Protein AF-A0A742BTU9-F1 (afdb_monomer)

Secondary structure (DSSP, 8-state):
--TT-PPP---EEEEEEETTTEEEEEEE---------SPPPP-TTT-TT---TTSTTHHHHHHHHHHHHHHHHHHHHHHHHHHHHHHHHHHHHHHHHHHTT-B-TTSSBPPHHHHHHHHHHHHHHHHHHH-HHHHHHHHIIIIIHHHHHHHHHHHSS--GGGGHHHHHHHHHHHHHHHHHHHHHHHHHHHHHHHHHHHHHHHHHHHHHHHHHHHHHHHHHHHHHHHHHHHHHHHHHHHHHHHHH-

Structure (mmCIF, N/CA/C/O backbone):
data_AF-A0A742BTU9-F1
#
_entry.id   AF-A0A742BTU9-F1
#
loop_
_atom_site.group_PDB
_atom_site.id
_atom_site.type_symbol
_atom_site.label_atom_id
_atom_site.label_alt_id
_atom_site.label_comp_id
_atom_site.label_asym_id
_atom_site.label_entity_id
_atom_site.label_seq_id
_atom_site.pdbx_PDB_ins_code
_atom_site.Cartn_x
_atom_site.Cartn_y
_atom_site.Cartn_z
_atom_site.occupancy
_atom_site.B_iso_or_equiv
_atom_site.auth_seq_id
_atom_site.auth_comp_id
_atom_site.auth_asym_id
_atom_site.auth_atom_id
_atom_site.pdbx_PDB_model_num
ATOM 1 N N . TRP A 1 1 ? -36.090 31.345 56.468 1.00 55.34 1 TRP A N 1
ATOM 2 C CA . TRP A 1 1 ? -37.190 31.033 57.396 1.00 55.34 1 TRP A CA 1
ATOM 3 C C . TRP A 1 1 ? -36.955 29.626 57.903 1.00 55.34 1 TRP A C 1
ATOM 5 O O . TRP A 1 1 ? -36.905 28.720 57.081 1.00 55.34 1 TRP A O 1
ATOM 15 N N . ASP A 1 2 ? -36.756 29.455 59.209 1.00 46.50 2 ASP A N 1
ATOM 16 C CA . ASP A 1 2 ? -36.588 28.130 59.815 1.00 46.50 2 ASP A CA 1
ATOM 17 C C . ASP A 1 2 ? -37.951 27.592 60.249 1.00 46.50 2 ASP A C 1
ATOM 19 O O . ASP A 1 2 ? -38.729 28.296 60.898 1.00 46.50 2 ASP A O 1
ATOM 23 N N . LYS A 1 3 ? -38.242 26.333 59.913 1.00 45.28 3 LYS A N 1
ATOM 24 C CA . LYS A 1 3 ? -39.456 25.650 60.368 1.00 45.28 3 LYS A CA 1
ATOM 25 C C . LYS A 1 3 ? -39.440 25.562 61.901 1.00 45.28 3 LYS A C 1
ATOM 27 O O . LYS A 1 3 ? -38.500 25.017 62.470 1.00 45.28 3 LYS A O 1
ATOM 32 N N . GLY A 1 4 ? -40.484 26.079 62.552 1.00 52.75 4 GLY A N 1
ATOM 33 C CA . GLY A 1 4 ? -40.683 25.958 64.003 1.00 52.75 4 GLY A CA 1
ATOM 34 C C . GLY A 1 4 ? -40.106 27.084 64.869 1.00 52.75 4 GLY A C 1
ATOM 35 O O . GLY A 1 4 ? -40.036 26.906 66.081 1.00 52.75 4 GLY A O 1
ATOM 36 N N . LYS A 1 5 ? -39.698 28.225 64.293 1.00 54.69 5 LYS A N 1
ATOM 37 C CA . LYS A 1 5 ? -39.300 29.414 65.068 1.00 54.69 5 LYS A CA 1
ATOM 38 C C . LYS A 1 5 ? -40.331 30.537 64.971 1.00 54.69 5 LYS A C 1
ATOM 40 O O . LYS A 1 5 ? -40.872 30.789 63.895 1.00 54.69 5 LYS A O 1
ATOM 45 N N . ASP A 1 6 ? -40.544 31.227 66.089 1.00 56.31 6 ASP A N 1
ATOM 46 C CA . ASP A 1 6 ? -41.452 32.370 66.185 1.00 56.31 6 ASP A CA 1
ATOM 47 C C . ASP A 1 6 ? -40.990 33.530 65.297 1.00 56.31 6 ASP A C 1
ATOM 49 O O . ASP A 1 6 ? -39.816 33.911 65.294 1.00 56.31 6 ASP A O 1
ATOM 53 N N . ILE A 1 7 ? -41.932 34.129 64.570 1.00 56.53 7 ILE A N 1
ATOM 54 C CA . ILE A 1 7 ? -41.686 35.319 63.755 1.00 56.53 7 ILE A CA 1
ATOM 55 C C . ILE A 1 7 ? -42.197 36.537 64.517 1.00 56.53 7 ILE A C 1
ATOM 57 O O . ILE A 1 7 ? -43.366 36.602 64.896 1.00 56.53 7 ILE A O 1
ATOM 61 N N . LYS A 1 8 ? -41.325 37.528 64.716 1.00 54.22 8 LYS A N 1
ATOM 62 C CA . LYS A 1 8 ? -41.709 38.829 65.269 1.00 54.22 8 LYS A CA 1
ATOM 63 C C . LYS A 1 8 ? -42.117 39.751 64.126 1.00 54.22 8 LYS A C 1
ATOM 65 O O . LYS A 1 8 ? -41.314 40.000 63.233 1.00 54.22 8 LYS A O 1
ATOM 70 N N . PHE A 1 9 ? -43.337 40.275 64.173 1.00 55.84 9 PHE A N 1
ATOM 71 C CA . PHE A 1 9 ? -43.776 41.365 63.303 1.00 55.84 9 PHE A CA 1
ATOM 72 C C . PHE A 1 9 ? -44.172 42.575 64.151 1.00 55.84 9 PHE A C 1
ATOM 74 O O . PHE A 1 9 ? -44.626 42.429 65.286 1.00 55.84 9 PHE A O 1
ATOM 81 N N . SER A 1 10 ? -43.997 43.772 63.599 1.00 55.12 10 SER A N 1
ATOM 82 C CA . SER A 1 10 ? -44.537 45.015 64.145 1.00 55.12 10 SER A CA 1
ATOM 83 C C . SER A 1 10 ? -45.680 45.504 63.253 1.00 55.12 10 SER A C 1
ATOM 85 O O . SER A 1 10 ? -45.636 45.371 62.029 1.00 55.12 10 SER A O 1
ATOM 87 N N . ALA A 1 11 ? -46.727 46.049 63.871 1.00 58.09 11 ALA A N 1
ATOM 88 C CA . ALA A 1 11 ? -47.844 46.681 63.179 1.00 58.09 11 ALA A CA 1
ATOM 89 C C . ALA A 1 11 ? -48.170 48.013 63.861 1.00 58.09 11 ALA A C 1
ATOM 91 O O . ALA A 1 11 ? -48.119 48.115 65.088 1.00 58.09 11 ALA A O 1
ATOM 92 N N . THR A 1 12 ? -48.515 49.029 63.074 1.00 57.94 12 THR A N 1
ATOM 93 C CA . THR A 1 12 ? -48.943 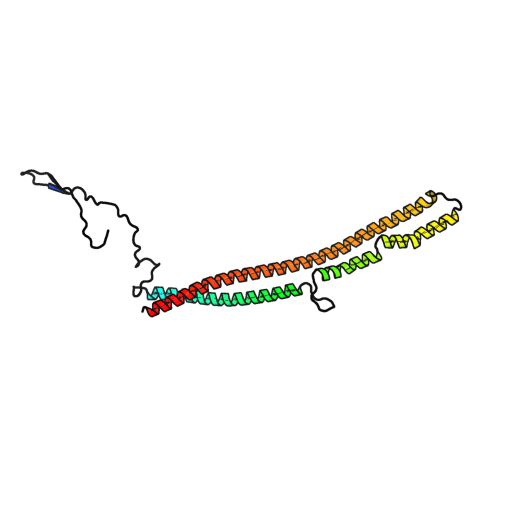50.331 63.595 1.00 57.94 12 THR A CA 1
ATOM 94 C C . THR A 1 12 ? -50.468 50.375 63.668 1.00 57.94 12 THR A C 1
ATOM 96 O O . THR A 1 12 ? -51.151 50.138 62.668 1.00 57.94 12 THR A O 1
ATOM 99 N N . LEU A 1 13 ? -50.999 50.673 64.858 1.00 61.25 13 LEU A N 1
ATOM 100 C CA . LEU A 1 13 ? -52.432 50.807 65.109 1.00 61.25 13 LEU A CA 1
ATOM 101 C C . LEU A 1 13 ? -52.840 52.278 65.016 1.00 61.25 13 LEU A C 1
ATOM 103 O O . LEU A 1 13 ? -52.427 53.079 65.851 1.00 61.25 13 LEU A O 1
ATOM 107 N N . ASN A 1 14 ? -53.685 52.619 64.045 1.00 58.94 14 ASN A N 1
ATOM 108 C CA . ASN A 1 14 ? -54.295 53.943 63.964 1.00 58.94 14 ASN A CA 1
ATOM 109 C C . ASN A 1 14 ? -55.780 53.829 64.333 1.00 58.94 14 ASN A C 1
ATOM 111 O O . ASN A 1 14 ? -56.527 53.065 63.714 1.00 58.94 14 ASN A O 1
ATOM 115 N N . SER A 1 15 ? -56.201 54.566 65.363 1.00 58.47 15 SER A N 1
ATOM 116 C CA . SER A 1 15 ? -57.593 54.625 65.823 1.00 58.47 15 SER A CA 1
ATOM 117 C C . SER A 1 15 ? -58.164 56.014 65.565 1.00 58.47 15 SER A C 1
ATOM 119 O O . SER A 1 15 ? -57.520 57.011 65.889 1.00 58.47 15 SER A O 1
ATOM 121 N N . LEU A 1 16 ? -59.361 56.082 64.984 1.00 58.75 16 LEU A N 1
ATOM 122 C CA . LEU A 1 16 ? -60.055 57.336 64.692 1.00 58.75 16 LEU A CA 1
ATOM 123 C C . LEU A 1 16 ? -61.515 57.219 65.155 1.00 58.75 16 LEU A C 1
ATOM 125 O O . LEU A 1 16 ? -62.219 56.292 64.752 1.00 58.75 16 LEU A O 1
ATOM 129 N N . GLY A 1 17 ? -61.958 58.125 66.031 1.00 63.12 17 GLY A N 1
ATOM 130 C CA . GLY A 1 17 ? -63.324 58.144 66.565 1.00 63.12 17 GLY A CA 1
ATOM 131 C C . GLY A 1 17 ? -63.537 59.166 67.685 1.00 63.12 17 GLY A C 1
ATOM 132 O O . GLY A 1 17 ? -62.581 59.728 68.219 1.00 63.12 17 GLY A O 1
ATOM 133 N N . ASN A 1 18 ? -64.802 59.411 68.037 1.00 61.47 18 ASN A N 1
ATOM 134 C CA . ASN A 1 18 ? -65.209 60.183 69.216 1.00 61.47 18 ASN A CA 1
ATOM 135 C C . ASN A 1 18 ? -66.363 59.472 69.955 1.00 61.47 18 ASN A C 1
ATOM 137 O O . ASN A 1 18 ? -66.845 58.428 69.512 1.00 61.47 18 ASN A O 1
ATOM 141 N N . LYS A 1 19 ? -66.807 60.034 71.088 1.00 62.28 19 LYS A N 1
ATOM 142 C CA . LYS A 1 19 ? -67.811 59.417 71.975 1.00 62.28 19 LYS A CA 1
ATOM 143 C C . LYS A 1 19 ? -69.153 59.118 71.285 1.00 62.28 19 LYS A C 1
ATOM 145 O O . LYS A 1 19 ? -69.824 58.177 71.695 1.00 62.28 19 LYS A O 1
ATOM 150 N N . ASP A 1 20 ? -69.495 59.858 70.230 1.00 57.91 20 ASP A N 1
ATOM 151 C CA . ASP A 1 20 ? -70.815 59.804 69.593 1.00 57.91 20 ASP A CA 1
ATOM 152 C C . ASP A 1 20 ? -70.842 58.951 68.311 1.00 57.91 20 ASP A C 1
ATOM 154 O O . ASP A 1 20 ? -71.907 58.509 67.890 1.00 57.91 20 ASP A O 1
ATOM 158 N N . THR A 1 21 ? -69.684 58.684 67.692 1.00 61.72 21 THR A N 1
ATOM 159 C CA . THR A 1 21 ? -69.581 57.934 66.419 1.00 61.72 21 THR A CA 1
ATOM 160 C C . THR A 1 21 ? -68.932 56.550 66.541 1.00 61.72 21 THR A C 1
ATOM 162 O O . THR A 1 21 ? -68.960 55.772 65.588 1.00 61.72 21 THR A O 1
ATOM 165 N N . GLY A 1 22 ? -68.400 56.210 67.721 1.00 59.09 22 GLY A N 1
ATOM 166 C CA . GLY A 1 22 ? -67.659 54.971 67.958 1.00 59.09 22 GLY A CA 1
ATOM 167 C C . GLY A 1 22 ? -66.214 55.035 67.448 1.00 59.09 22 GLY A C 1
ATOM 168 O O . GLY A 1 22 ? -65.846 55.885 66.639 1.00 59.09 22 GLY A O 1
ATOM 169 N N . TRP A 1 23 ? -65.362 54.142 67.953 1.00 66.44 23 TRP A N 1
ATOM 170 C CA . TRP A 1 23 ? -63.962 54.049 67.531 1.00 66.44 23 TRP A CA 1
ATOM 171 C C . TRP A 1 23 ? -63.830 53.086 66.355 1.00 66.44 23 TRP A C 1
ATOM 173 O O . TRP A 1 23 ? -64.264 51.937 66.447 1.00 66.44 23 TRP A O 1
ATOM 183 N N . LYS A 1 24 ? -63.192 53.529 65.267 1.00 52.25 24 LYS A N 1
ATOM 184 C CA . LYS A 1 24 ? -62.787 52.652 64.168 1.00 52.25 24 LYS A CA 1
ATOM 185 C C . LYS A 1 24 ? -61.276 52.469 64.201 1.00 52.25 24 LYS A C 1
ATOM 187 O O . LYS A 1 24 ? -60.518 53.429 64.071 1.00 52.25 24 LYS A O 1
ATOM 192 N N . THR A 1 25 ? -60.849 51.221 64.336 1.00 56.59 25 THR A N 1
ATOM 193 C CA . THR A 1 25 ? -59.434 50.849 64.348 1.00 56.59 25 THR A CA 1
ATOM 194 C C . THR A 1 25 ? -59.046 50.264 62.998 1.00 56.59 25 THR A 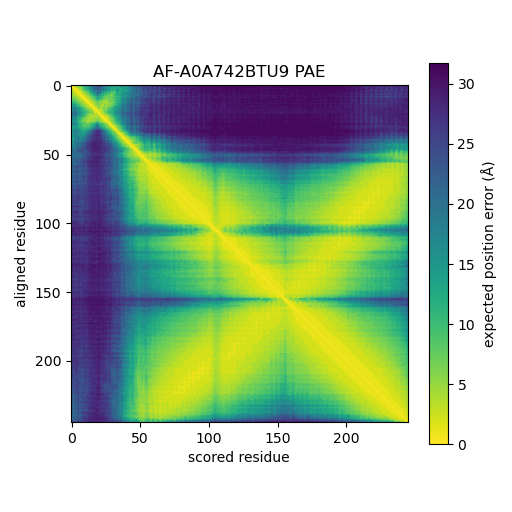C 1
ATOM 196 O O . THR A 1 25 ? -59.722 49.365 62.496 1.00 56.59 25 THR A O 1
ATOM 199 N N . ILE A 1 26 ? -57.968 50.765 62.393 1.00 57.38 26 ILE A N 1
ATOM 200 C CA . ILE A 1 26 ? -57.430 50.232 61.136 1.00 57.38 26 ILE A CA 1
ATOM 201 C C . ILE A 1 26 ? -55.981 49.807 61.377 1.00 57.38 26 ILE A C 1
ATOM 203 O O . ILE A 1 26 ? -55.156 50.592 61.846 1.00 57.38 26 ILE A O 1
ATOM 207 N N . PHE A 1 27 ? -55.674 48.554 61.043 1.00 56.50 27 PHE A N 1
ATOM 208 C CA . PHE A 1 27 ? -54.307 48.048 61.004 1.00 56.50 27 PHE A CA 1
ATOM 209 C C . PHE A 1 27 ? -53.698 48.410 59.649 1.00 56.50 27 PHE A C 1
ATOM 211 O O . PHE A 1 27 ? -54.099 47.871 58.618 1.00 56.50 27 PHE A O 1
ATOM 218 N N . SER A 1 28 ? -52.747 49.339 59.635 1.00 54.69 28 SER A N 1
ATOM 219 C CA . SER A 1 28 ? -52.030 49.724 58.416 1.00 54.69 28 SER A CA 1
ATOM 220 C C . SER A 1 28 ? -50.707 48.957 58.304 1.00 54.69 28 SER A C 1
ATOM 222 O O . SER A 1 28 ? -49.827 49.120 59.142 1.00 54.69 28 SER A O 1
ATOM 224 N N . SER A 1 29 ? -50.613 48.139 57.245 1.00 53.03 29 SER A N 1
ATOM 225 C CA . SER A 1 29 ? -49.447 47.412 56.704 1.00 53.03 29 SER A CA 1
ATOM 226 C C . SER A 1 29 ? -48.642 46.519 57.663 1.00 53.03 29 SER A C 1
ATOM 228 O O . SER A 1 29 ? -47.933 46.995 58.544 1.00 53.03 29 SER A O 1
ATOM 230 N N . LEU A 1 30 ? -48.650 45.209 57.391 1.00 53.41 30 LEU A N 1
ATOM 231 C CA . LEU A 1 30 ? -47.622 44.274 57.861 1.00 53.41 30 LEU A CA 1
ATOM 232 C C . LEU A 1 30 ? -46.298 44.612 57.161 1.00 53.41 30 LEU A C 1
ATOM 234 O O . LEU A 1 30 ? -46.137 44.332 55.974 1.00 53.41 30 LEU A O 1
ATOM 238 N N . GLN A 1 31 ? -45.346 45.208 57.879 1.00 51.41 31 GLN A N 1
ATOM 239 C CA . GLN A 1 31 ? -43.968 45.283 57.399 1.00 51.41 31 GLN A CA 1
ATOM 240 C C . GLN A 1 31 ? -43.303 43.927 57.647 1.00 51.41 31 GLN A C 1
ATOM 242 O O . GLN A 1 31 ? -42.809 43.648 58.736 1.00 51.41 31 GLN A O 1
ATOM 247 N N . MET A 1 32 ? -43.321 43.053 56.640 1.00 49.50 32 MET A N 1
ATOM 248 C CA . MET A 1 32 ? -42.468 41.866 56.654 1.00 49.50 32 MET A CA 1
ATOM 249 C C . MET A 1 32 ? -41.042 42.295 56.307 1.00 49.50 32 MET A C 1
ATOM 251 O O . MET A 1 32 ? -40.805 42.830 55.224 1.00 49.50 32 MET A O 1
ATOM 255 N N . SER A 1 33 ? -40.091 42.095 57.223 1.00 47.66 33 SER A N 1
ATOM 256 C CA . SER A 1 33 ? -38.683 42.334 56.914 1.00 47.66 33 SER A CA 1
ATOM 257 C C . SER A 1 33 ? -38.173 41.255 55.956 1.00 47.66 33 SER A C 1
ATOM 259 O O . SER A 1 33 ? -38.195 40.073 56.290 1.00 47.66 33 SER A O 1
ATOM 261 N N . GLU A 1 34 ? -37.671 41.713 54.811 1.00 52.69 34 GLU A N 1
ATOM 262 C CA . GLU A 1 34 ? -36.830 41.013 53.833 1.00 52.69 34 GLU A CA 1
ATOM 263 C C . GLU A 1 34 ? -37.465 39.845 53.048 1.00 52.69 34 GLU A C 1
ATOM 265 O O . GLU A 1 34 ? -37.803 38.780 53.563 1.00 52.69 34 GLU A O 1
ATOM 270 N N . THR A 1 35 ? -37.533 40.030 51.723 1.00 52.62 35 THR A N 1
ATOM 271 C CA . THR A 1 35 ? -37.615 38.954 50.719 1.00 52.62 35 THR A CA 1
ATOM 272 C C . THR A 1 35 ? -36.708 37.780 51.105 1.00 52.62 35 THR A C 1
ATOM 274 O O . THR A 1 35 ? -35.543 38.028 51.428 1.00 52.62 35 THR A O 1
ATOM 277 N N . PRO A 1 36 ? -37.180 36.519 51.051 1.00 52.75 36 PRO A N 1
ATOM 278 C CA . PRO A 1 36 ? -36.392 35.372 51.487 1.00 52.75 36 PRO A CA 1
ATOM 279 C C . PRO A 1 36 ? -35.084 35.276 50.689 1.00 52.75 36 PRO A C 1
ATOM 281 O O . PRO A 1 36 ? -35.086 34.950 49.505 1.00 52.75 36 PRO A O 1
ATOM 284 N N . LYS A 1 37 ? -33.955 35.565 51.345 1.00 49.62 37 LYS A N 1
ATOM 285 C CA . LYS A 1 37 ? -32.612 35.313 50.814 1.00 49.62 37 LYS A CA 1
ATOM 286 C C . LYS A 1 37 ? -32.190 33.891 51.185 1.00 49.62 37 LYS A C 1
ATOM 288 O O . LYS A 1 37 ? -32.025 33.579 52.361 1.00 49.62 37 LYS A O 1
ATOM 293 N N . GLY A 1 38 ? -32.033 33.040 50.176 1.00 55.38 38 GLY A N 1
ATOM 294 C CA . GLY A 1 38 ? -31.540 31.668 50.293 1.00 55.38 38 GLY A CA 1
ATOM 295 C C . GLY A 1 38 ? -31.879 30.853 49.046 1.00 55.38 38 GLY A C 1
ATOM 296 O O . GLY A 1 38 ? -32.909 31.091 48.418 1.00 55.38 38 GLY A O 1
ATOM 297 N N . ASN A 1 39 ? -31.019 29.901 48.674 1.00 52.66 39 ASN A N 1
ATOM 298 C CA . ASN A 1 39 ? -31.347 28.956 47.607 1.00 52.66 39 ASN A CA 1
ATOM 299 C C . ASN A 1 39 ? -32.494 28.049 48.085 1.00 52.66 39 ASN A C 1
ATOM 301 O O . ASN A 1 39 ? -32.415 27.540 49.207 1.00 52.66 39 ASN A O 1
ATOM 305 N N . PRO A 1 40 ? -33.547 27.831 47.278 1.00 58.31 40 PRO A N 1
ATOM 306 C CA . PRO A 1 40 ? -34.580 26.866 47.621 1.00 58.31 40 PRO A CA 1
ATOM 307 C C . PRO A 1 40 ? -33.932 25.492 47.814 1.00 58.31 40 PRO A C 1
ATOM 309 O O . PRO A 1 40 ? -33.184 25.027 46.953 1.00 58.31 40 PRO A O 1
ATOM 312 N N . ILE A 1 41 ? -34.191 24.859 48.959 1.00 58.38 41 ILE A N 1
ATOM 313 C CA . ILE A 1 41 ? -33.771 23.479 49.199 1.00 58.38 41 ILE A CA 1
ATOM 314 C C . ILE A 1 41 ? -34.617 22.609 48.258 1.00 58.38 41 ILE A C 1
ATOM 316 O O . ILE A 1 41 ? -35.847 22.656 48.366 1.00 58.38 41 ILE A O 1
ATOM 320 N N . PRO A 1 42 ? -34.010 21.870 47.312 1.00 56.84 42 PRO A N 1
ATOM 321 C CA . PRO A 1 42 ? -34.769 21.016 46.411 1.00 56.84 42 PRO A CA 1
ATOM 322 C C . PRO A 1 42 ? -35.531 19.974 47.227 1.00 56.84 42 PRO A C 1
ATOM 324 O O . PRO A 1 42 ? -34.986 19.371 48.155 1.00 56.84 42 PRO A O 1
ATOM 327 N N . ASN A 1 43 ? -36.810 19.784 46.903 1.00 60.47 43 ASN A N 1
ATOM 328 C CA . ASN A 1 43 ? -37.601 18.758 47.560 1.00 60.47 43 ASN A CA 1
ATOM 329 C C . ASN A 1 43 ? -37.146 17.381 47.057 1.00 60.47 43 ASN A C 1
ATOM 331 O O . ASN A 1 43 ? -37.469 16.979 45.939 1.00 60.47 43 ASN A O 1
ATOM 335 N N . VAL A 1 44 ? -36.407 16.676 47.911 1.00 60.03 44 VAL A N 1
ATOM 336 C CA . VAL A 1 44 ? -35.819 15.355 47.654 1.00 60.03 44 VAL A CA 1
ATOM 337 C C . VAL A 1 44 ? -36.886 14.309 47.295 1.00 60.03 44 VAL A C 1
ATOM 339 O O . VAL A 1 44 ? -36.587 13.366 46.571 1.00 60.03 44 VAL A O 1
ATOM 342 N N . GLU A 1 45 ? -38.136 14.487 47.737 1.00 54.66 45 GLU A N 1
ATOM 343 C CA . GLU A 1 45 ? -39.248 13.569 47.440 1.00 54.66 45 GLU A CA 1
ATOM 344 C C . GLU A 1 45 ? -39.749 13.664 45.992 1.00 54.66 45 GLU A C 1
ATOM 346 O O . GLU A 1 45 ? -40.252 12.682 45.449 1.00 54.66 45 GLU A O 1
ATOM 351 N N . ILE A 1 46 ? -39.595 14.828 45.353 1.00 55.34 46 ILE A N 1
ATOM 352 C CA . ILE A 1 46 ? -40.087 15.097 43.988 1.00 55.34 46 ILE A CA 1
ATOM 353 C C . ILE A 1 46 ? -38.945 15.207 42.973 1.00 55.34 46 ILE A C 1
ATOM 355 O O . ILE A 1 46 ? -39.177 15.158 41.765 1.00 55.34 46 ILE A O 1
ATOM 359 N N . ASP A 1 47 ? -37.708 15.367 43.443 1.00 56.12 47 ASP A N 1
ATOM 360 C CA . ASP A 1 47 ? -36.538 15.453 42.583 1.00 56.12 47 ASP A CA 1
ATOM 361 C C . ASP A 1 47 ? -36.135 14.051 42.096 1.00 56.12 47 ASP A C 1
ATOM 363 O O . ASP A 1 47 ? -35.650 13.200 42.845 1.00 56.12 47 ASP A O 1
ATOM 367 N N . GLY A 1 48 ? -36.330 13.817 40.795 1.00 58.25 48 GLY A N 1
ATOM 368 C CA . GLY A 1 48 ? -36.005 12.561 40.115 1.00 58.25 48 GLY A CA 1
ATOM 369 C C . GLY A 1 48 ? -34.525 12.164 40.169 1.00 58.25 48 GLY A C 1
ATOM 370 O O . GLY A 1 48 ? -34.195 11.046 39.779 1.00 58.25 48 GLY A O 1
ATOM 371 N N . LYS A 1 49 ? -33.636 13.037 40.661 1.00 62.81 49 LYS A N 1
ATOM 372 C CA . LYS A 1 49 ? -32.220 12.725 40.903 1.00 62.81 49 LYS A CA 1
ATOM 373 C C . LYS A 1 49 ? -31.983 11.855 42.139 1.00 62.81 49 LYS A C 1
ATOM 375 O O . LYS A 1 49 ? -30.887 11.313 42.269 1.00 62.81 49 LYS A O 1
ATOM 380 N N . TYR A 1 50 ? -32.963 11.720 43.035 1.00 66.25 50 TYR A N 1
ATOM 381 C CA . TYR A 1 50 ? -32.811 10.992 44.295 1.00 66.25 50 TYR A CA 1
ATOM 382 C C . TYR A 1 50 ? -33.674 9.722 44.342 1.00 66.25 50 TYR A C 1
ATOM 384 O O . TYR A 1 50 ? -34.819 9.682 43.879 1.00 66.25 50 TYR A O 1
ATOM 392 N N . ILE A 1 51 ? -33.110 8.665 44.933 1.00 69.94 51 ILE A N 1
ATOM 393 C CA . ILE A 1 51 ? -33.806 7.414 45.252 1.00 69.94 51 ILE A CA 1
ATOM 394 C C . ILE A 1 51 ? -33.968 7.365 46.774 1.00 69.94 51 ILE A C 1
ATOM 396 O O . ILE A 1 51 ? -32.973 7.336 47.496 1.00 69.94 51 ILE A O 1
ATOM 400 N N . ILE A 1 52 ? -35.212 7.369 47.258 1.00 72.88 52 ILE A N 1
ATOM 401 C CA . ILE A 1 52 ? -35.535 7.307 48.690 1.00 72.88 52 ILE A CA 1
ATOM 402 C C . ILE A 1 52 ? -35.836 5.853 49.052 1.00 72.88 52 ILE A C 1
ATOM 404 O O . ILE A 1 52 ? -36.800 5.288 48.535 1.00 72.88 52 ILE A O 1
ATOM 408 N N . MET A 1 53 ? -35.011 5.253 49.915 1.00 71.12 53 MET A N 1
ATOM 409 C CA . MET A 1 53 ? -35.246 3.902 50.443 1.00 71.12 53 MET A CA 1
ATOM 410 C C . MET A 1 53 ? -36.590 3.846 51.179 1.00 71.12 53 MET A C 1
ATOM 412 O O . MET A 1 53 ? -36.921 4.772 51.915 1.00 71.12 53 MET A O 1
ATOM 416 N N . ASP A 1 54 ? -37.360 2.784 50.934 1.00 70.44 54 ASP A N 1
ATOM 417 C CA . ASP A 1 54 ? -38.694 2.530 51.508 1.00 70.44 54 ASP A CA 1
ATOM 418 C C . ASP A 1 54 ? -39.764 3.606 51.213 1.00 70.44 54 ASP A C 1
ATOM 420 O O . ASP A 1 54 ? -40.869 3.571 51.754 1.00 70.44 54 ASP A O 1
ATOM 424 N N . GLY A 1 55 ? -39.469 4.551 50.312 1.00 70.75 55 GLY A N 1
ATOM 425 C CA . GLY A 1 55 ? -40.432 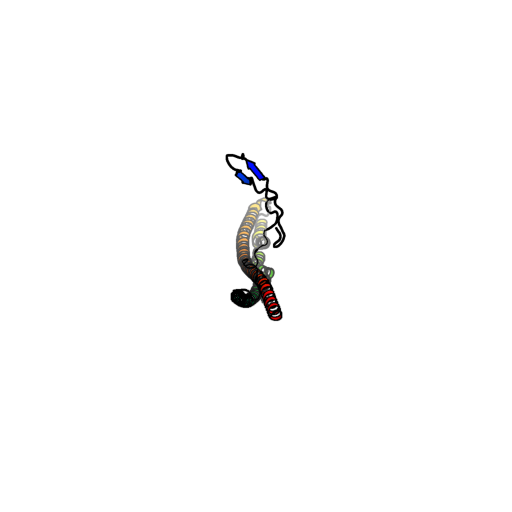5.521 49.797 1.00 70.75 55 GLY A CA 1
ATOM 426 C C . GLY A 1 55 ? -41.364 4.924 48.737 1.00 70.75 55 GLY A C 1
ATOM 427 O O . GLY A 1 55 ? -41.054 3.923 48.086 1.00 70.75 55 GLY A O 1
ATOM 428 N N . ALA A 1 56 ? -42.508 5.573 48.506 1.00 73.81 56 ALA A N 1
ATOM 429 C CA . ALA A 1 56 ? -43.434 5.176 47.446 1.00 73.81 56 ALA A CA 1
ATOM 430 C C . ALA A 1 56 ? -42.737 5.173 46.066 1.00 73.81 56 ALA A C 1
ATOM 432 O O . ALA A 1 56 ? -42.108 6.156 45.671 1.00 73.81 56 ALA A O 1
ATOM 433 N N . GLY A 1 57 ? -42.843 4.058 45.332 1.00 77.38 57 GLY A N 1
ATOM 434 C CA . GLY A 1 57 ? -42.232 3.887 44.006 1.00 77.38 57 GLY A CA 1
ATOM 435 C C . GLY A 1 57 ? -40.730 3.565 44.010 1.00 77.38 57 GLY A C 1
ATOM 436 O O . GLY A 1 57 ? -40.099 3.609 42.953 1.00 77.38 57 GLY A O 1
ATOM 437 N N . PHE A 1 58 ? -40.137 3.244 45.168 1.00 82.00 58 PHE A N 1
ATOM 438 C CA . PHE A 1 58 ? -38.738 2.812 45.263 1.00 82.00 58 PHE A CA 1
ATOM 439 C C . PHE A 1 58 ? -38.453 1.567 44.408 1.00 82.00 58 PHE A C 1
ATOM 441 O O . PHE A 1 58 ? -37.531 1.582 43.590 1.00 82.00 58 PHE A O 1
ATOM 448 N N . ASP A 1 59 ? -39.261 0.513 44.555 1.00 83.12 59 ASP A N 1
ATOM 449 C CA . ASP A 1 59 ? -39.053 -0.746 43.832 1.00 83.12 59 ASP A CA 1
ATOM 450 C C . ASP A 1 59 ? -39.233 -0.577 42.318 1.00 83.12 59 ASP A C 1
ATOM 452 O O . ASP A 1 59 ? -38.439 -1.117 41.549 1.00 83.12 59 ASP A O 1
ATOM 456 N N . ASP A 1 60 ? -40.195 0.242 41.880 1.00 84.12 60 ASP A N 1
ATOM 457 C CA . ASP A 1 60 ? -40.401 0.554 40.460 1.00 84.12 60 ASP A CA 1
ATOM 458 C C . ASP A 1 60 ? -39.186 1.275 39.861 1.00 84.12 60 ASP A C 1
ATOM 460 O O . ASP A 1 60 ? -38.684 0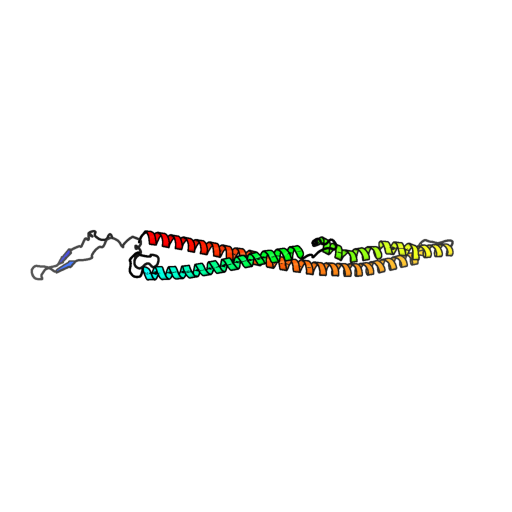.886 38.803 1.00 84.12 60 ASP A O 1
ATOM 464 N N . LYS A 1 61 ? -38.653 2.288 40.564 1.00 82.31 61 LYS A N 1
ATOM 465 C CA . LYS A 1 61 ? -37.437 3.006 40.145 1.00 82.31 61 LYS A CA 1
ATOM 466 C C . LYS A 1 61 ? -36.225 2.073 40.091 1.00 82.31 61 LYS A C 1
ATOM 468 O O . LYS A 1 61 ? -35.475 2.106 39.118 1.00 82.31 61 LYS A O 1
ATOM 473 N N . ILE A 1 62 ? -36.033 1.221 41.100 1.00 86.44 62 ILE A N 1
ATOM 474 C CA . ILE A 1 62 ? -34.921 0.260 41.127 1.00 86.44 62 ILE A CA 1
ATOM 475 C C . ILE A 1 62 ? -35.052 -0.780 40.011 1.00 86.44 62 ILE A C 1
ATOM 477 O O . ILE A 1 62 ? -34.050 -1.105 39.376 1.00 86.44 62 ILE A O 1
ATOM 481 N N . ASN A 1 63 ? -36.253 -1.293 39.741 1.00 86.88 63 ASN A N 1
ATOM 482 C CA . ASN A 1 63 ? -36.477 -2.258 38.665 1.00 86.88 63 ASN A CA 1
ATOM 483 C C . ASN A 1 63 ? -36.236 -1.633 37.283 1.00 86.88 63 ASN A C 1
ATOM 485 O O . ASN A 1 63 ? -35.546 -2.240 36.467 1.00 86.88 63 ASN A O 1
ATOM 489 N N . ALA A 1 64 ? -36.670 -0.390 37.054 1.00 87.06 64 ALA A N 1
ATOM 490 C CA . ALA A 1 64 ? -36.363 0.331 35.819 1.00 87.06 64 ALA A CA 1
ATOM 491 C C . ALA A 1 64 ? -34.846 0.503 35.602 1.00 87.06 64 ALA A C 1
ATOM 493 O O . ALA A 1 64 ? -34.341 0.280 34.499 1.00 87.06 64 ALA A O 1
ATOM 494 N N . ILE A 1 65 ? -34.099 0.838 36.662 1.00 86.19 65 ILE A N 1
ATOM 495 C CA . ILE A 1 65 ? -32.636 0.953 36.594 1.00 86.19 65 ILE A CA 1
ATOM 496 C C . ILE A 1 65 ? -31.994 -0.424 36.350 1.00 86.19 65 ILE A C 1
ATOM 498 O O . ILE A 1 65 ? -31.104 -0.542 35.507 1.00 86.19 65 ILE A O 1
ATOM 502 N N . LYS A 1 66 ? -32.461 -1.494 37.013 1.00 89.25 66 LYS A N 1
ATOM 503 C CA . LYS A 1 66 ? -31.992 -2.871 36.752 1.00 89.25 66 LYS A CA 1
ATOM 504 C C . LYS A 1 66 ? -32.139 -3.247 35.278 1.00 89.25 66 LYS A C 1
ATOM 506 O O . LYS A 1 66 ? -31.186 -3.776 34.703 1.00 89.25 66 LYS A O 1
ATOM 511 N N . ASP A 1 67 ? -33.283 -2.947 34.670 1.00 90.19 67 ASP A N 1
ATOM 512 C CA . ASP A 1 67 ? -33.544 -3.233 33.258 1.00 90.19 67 ASP A CA 1
ATOM 513 C C . ASP A 1 67 ? -32.625 -2.429 32.328 1.00 90.19 67 ASP A C 1
ATOM 515 O O . ASP A 1 67 ? -32.103 -2.963 31.343 1.00 90.19 67 ASP A O 1
ATOM 519 N N . GLU A 1 68 ? -32.363 -1.157 32.645 1.00 89.81 68 GLU A N 1
ATOM 520 C CA . GLU A 1 68 ? -31.390 -0.337 31.915 1.00 89.81 68 GLU A CA 1
ATOM 521 C C . GLU A 1 68 ? -29.985 -0.960 31.969 1.00 89.81 68 GLU A C 1
ATOM 523 O O . GLU A 1 68 ? -29.322 -1.119 30.939 1.00 89.81 68 GLU A O 1
ATOM 528 N N . TYR A 1 69 ? -29.533 -1.378 33.152 1.00 91.50 69 TYR A N 1
ATOM 529 C CA . TYR A 1 69 ? -28.220 -1.999 33.315 1.00 91.50 69 TYR A CA 1
ATOM 530 C C . TYR A 1 69 ? -28.132 -3.408 32.718 1.00 91.50 69 TYR A C 1
ATOM 532 O O . TYR A 1 69 ? -27.054 -3.802 32.265 1.00 91.50 69 TYR A O 1
ATOM 540 N N . ALA A 1 70 ? -29.238 -4.151 32.636 1.00 91.38 70 ALA A N 1
ATOM 541 C CA . ALA A 1 70 ? -29.298 -5.405 31.889 1.00 91.38 70 ALA A CA 1
ATOM 542 C C . ALA A 1 70 ? -29.049 -5.169 30.389 1.00 91.38 70 ALA A C 1
ATOM 544 O O . ALA A 1 70 ? -28.236 -5.871 29.782 1.00 91.38 70 ALA A O 1
ATOM 545 N N . LYS A 1 71 ? -29.651 -4.121 29.808 1.00 92.50 71 LYS A N 1
ATOM 546 C CA . LYS A 1 71 ? -29.389 -3.709 28.416 1.00 92.50 71 LYS A CA 1
ATOM 547 C C . LYS A 1 71 ? -27.938 -3.266 28.215 1.00 92.50 71 LYS A C 1
ATOM 549 O O . LYS A 1 71 ? -27.302 -3.701 27.257 1.00 92.50 71 LYS A O 1
ATOM 554 N N . LYS A 1 72 ? -27.376 -2.471 29.136 1.00 90.56 72 LYS A N 1
ATOM 555 C CA . LYS A 1 72 ? -25.953 -2.071 29.090 1.00 90.56 72 LYS A CA 1
ATOM 556 C C . LYS A 1 72 ? -25.010 -3.275 29.146 1.00 90.56 72 LYS A C 1
ATOM 558 O O . LYS A 1 72 ? -24.021 -3.301 28.420 1.00 90.56 72 LYS A O 1
ATOM 563 N N . LYS A 1 73 ? -25.326 -4.294 29.953 1.00 92.94 73 LYS A N 1
ATOM 564 C CA . LYS A 1 73 ? -24.553 -5.544 30.019 1.00 92.94 73 LYS A CA 1
ATOM 565 C C . LYS A 1 73 ? -24.588 -6.317 28.701 1.00 92.94 73 LYS A C 1
ATOM 567 O O . LYS A 1 73 ? -23.548 -6.787 28.248 1.00 92.94 73 LYS A O 1
ATOM 572 N N . LEU A 1 74 ? -25.764 -6.439 28.081 1.00 94.88 74 LEU A N 1
ATOM 573 C CA . LEU A 1 74 ? -25.893 -7.066 26.762 1.00 94.88 74 LEU A CA 1
ATOM 574 C C . LEU A 1 74 ? -25.055 -6.316 25.723 1.00 94.88 74 LEU A C 1
ATOM 576 O O . LEU A 1 74 ? -24.254 -6.938 25.029 1.00 94.88 74 LEU A O 1
ATOM 580 N N . LYS A 1 75 ? -25.141 -4.981 25.708 1.00 94.69 75 LYS A N 1
ATOM 581 C CA . LYS A 1 75 ? -24.327 -4.145 24.821 1.00 94.69 75 LYS A CA 1
ATOM 582 C C . LYS A 1 75 ? -22.825 -4.327 25.056 1.00 94.69 75 LYS A C 1
ATOM 584 O O . LYS A 1 75 ? -22.061 -4.432 24.103 1.00 94.69 75 LYS A O 1
ATOM 589 N N . LEU A 1 76 ? -22.389 -4.419 26.311 1.00 94.38 76 LEU A N 1
ATOM 590 C CA . LEU A 1 76 ? -20.992 -4.685 26.660 1.00 94.38 76 LEU A CA 1
ATOM 591 C C . LEU A 1 76 ? -20.516 -6.045 26.123 1.00 94.38 76 LEU A C 1
ATOM 593 O O . LEU A 1 76 ? -19.397 -6.149 25.622 1.00 94.38 76 LEU A O 1
ATOM 597 N N . ASN A 1 77 ? -21.356 -7.082 26.175 1.00 94.88 77 ASN A N 1
ATOM 598 C CA . ASN A 1 77 ? -21.031 -8.387 25.592 1.00 94.88 77 ASN A CA 1
ATOM 599 C C . ASN A 1 77 ? -20.911 -8.320 24.062 1.00 94.88 77 ASN A C 1
ATOM 601 O O . ASN A 1 77 ? -19.978 -8.892 23.499 1.00 94.88 77 ASN A O 1
ATOM 605 N N . GLU A 1 78 ? -21.813 -7.601 23.390 1.00 96.25 78 GLU A N 1
ATOM 606 C CA . GLU A 1 78 ? -21.733 -7.361 21.942 1.00 96.25 78 GLU A CA 1
ATOM 607 C C . GLU A 1 78 ? -20.425 -6.659 21.562 1.00 96.25 78 GLU A C 1
ATOM 609 O O . GLU A 1 78 ? -19.687 -7.149 20.709 1.00 96.25 78 GLU A O 1
ATOM 614 N N . LEU A 1 79 ? -20.081 -5.572 22.258 1.00 96.12 79 LEU A N 1
ATOM 615 C CA . LEU A 1 79 ? -18.853 -4.817 22.004 1.00 96.12 79 LEU A CA 1
ATOM 616 C C . LEU A 1 79 ? -17.593 -5.662 22.238 1.00 96.12 79 LEU A C 1
ATOM 618 O O . LEU A 1 79 ? -16.637 -5.569 21.469 1.00 96.12 79 LEU A O 1
ATOM 622 N N . ASN A 1 80 ? -17.589 -6.525 23.260 1.00 95.12 80 ASN A N 1
ATOM 623 C CA . ASN A 1 80 ? -16.492 -7.467 23.506 1.00 95.12 80 ASN A CA 1
ATOM 624 C C . ASN A 1 80 ? -16.340 -8.512 22.386 1.00 95.12 80 ASN A C 1
ATOM 626 O O . ASN A 1 80 ? -15.220 -8.905 22.050 1.00 95.12 80 ASN A O 1
ATOM 630 N N . ASN A 1 81 ? -17.440 -8.944 21.771 1.00 96.50 81 ASN A N 1
ATOM 631 C CA . ASN A 1 81 ? -17.377 -9.814 20.599 1.00 96.50 81 ASN A CA 1
ATOM 632 C C . ASN A 1 81 ? -16.863 -9.051 19.371 1.00 96.50 81 ASN A C 1
ATOM 634 O O . ASN A 1 81 ? -16.037 -9.566 18.614 1.00 96.50 81 ASN A O 1
ATOM 638 N N . ASP A 1 82 ? -17.303 -7.810 19.180 1.00 95.25 82 ASP A N 1
ATOM 639 C CA . ASP A 1 82 ? -16.903 -7.000 18.033 1.00 95.25 82 ASP A CA 1
ATOM 640 C C . ASP A 1 82 ? -15.431 -6.578 18.100 1.00 95.25 82 ASP A C 1
ATOM 642 O O . ASP A 1 82 ? -14.724 -6.678 17.096 1.00 95.25 82 ASP A O 1
ATOM 646 N N . ILE A 1 83 ? -14.902 -6.229 19.279 1.00 96.69 83 ILE A N 1
ATOM 647 C CA . ILE A 1 83 ? -13.468 -5.939 19.426 1.00 96.69 83 ILE A CA 1
ATOM 648 C C . ILE A 1 83 ? -12.599 -7.172 19.132 1.00 96.69 83 ILE A C 1
ATOM 650 O O . ILE A 1 83 ? -11.503 -7.032 18.587 1.00 96.69 83 ILE A O 1
ATOM 654 N N . ALA A 1 84 ? -13.070 -8.386 19.441 1.00 96.44 84 ALA A N 1
ATOM 655 C CA . ALA A 1 84 ? -12.361 -9.621 19.101 1.00 96.44 84 ALA A CA 1
ATOM 656 C C . ALA A 1 84 ? -12.313 -9.853 17.577 1.00 96.44 84 ALA A C 1
ATOM 658 O O . ALA A 1 84 ? -11.259 -10.207 17.035 1.00 96.44 84 ALA A O 1
ATOM 659 N N . LYS A 1 85 ? -13.416 -9.576 16.866 1.00 97.06 85 LYS A N 1
ATOM 660 C CA . LYS A 1 85 ? -13.454 -9.609 15.394 1.00 97.06 85 LYS A CA 1
ATOM 661 C C . LYS A 1 85 ? -12.516 -8.568 14.788 1.00 97.06 85 LYS A C 1
ATOM 663 O O . LYS A 1 85 ? -11.719 -8.905 13.918 1.00 97.06 85 LYS A O 1
ATOM 668 N N . VAL A 1 86 ? -12.547 -7.328 15.284 1.00 97.50 86 VAL A N 1
ATOM 669 C CA . VAL A 1 86 ? -11.660 -6.253 14.808 1.00 97.50 86 VAL A CA 1
ATOM 670 C C . VAL A 1 86 ? -10.191 -6.628 15.006 1.00 97.50 86 VAL A C 1
ATOM 672 O O . VAL A 1 86 ? -9.404 -6.486 14.075 1.00 97.50 86 VAL A O 1
ATOM 675 N N . LYS A 1 87 ? -9.814 -7.191 16.162 1.00 97.06 87 LYS A N 1
ATOM 676 C CA . LYS A 1 87 ? -8.450 -7.702 16.396 1.00 97.06 87 LYS A CA 1
ATOM 677 C C . LYS A 1 87 ? -8.048 -8.771 15.377 1.00 97.06 87 LYS A C 1
ATOM 679 O O . LYS A 1 87 ? -6.941 -8.718 14.849 1.00 97.06 87 LYS A O 1
ATOM 684 N N . THR A 1 88 ? -8.948 -9.703 15.070 1.00 98.00 88 THR A N 1
ATOM 685 C CA . THR A 1 88 ? -8.706 -10.751 14.064 1.00 98.00 88 THR A CA 1
ATOM 686 C C . THR A 1 88 ? -8.503 -10.149 12.672 1.00 98.00 88 THR A C 1
ATOM 688 O O . THR A 1 88 ? -7.548 -10.499 11.983 1.00 98.00 88 THR A O 1
ATOM 691 N N . ASN A 1 89 ? -9.327 -9.171 12.291 1.00 97.62 89 ASN A N 1
ATOM 692 C CA . ASN A 1 89 ? -9.193 -8.459 11.020 1.00 97.62 89 ASN A CA 1
ATOM 693 C C . ASN A 1 89 ? -7.887 -7.653 10.940 1.00 97.62 89 ASN A C 1
ATOM 695 O O . ASN A 1 89 ? -7.265 -7.605 9.883 1.00 97.62 89 ASN A O 1
ATOM 699 N N . ILE A 1 90 ? -7.434 -7.055 12.049 1.00 98.06 90 ILE A N 1
ATOM 700 C CA . ILE A 1 90 ? -6.137 -6.362 12.116 1.00 98.06 90 ILE A CA 1
ATOM 701 C C . ILE A 1 90 ? -4.978 -7.344 11.895 1.00 98.06 90 ILE A C 1
ATOM 703 O O . ILE A 1 90 ? -4.014 -7.017 11.207 1.00 98.06 90 ILE A O 1
ATOM 707 N N . LEU A 1 91 ? -5.052 -8.553 12.453 1.00 97.88 91 LEU A N 1
ATOM 708 C CA . LEU A 1 91 ? -4.035 -9.581 12.214 1.00 97.88 91 LEU A CA 1
ATOM 709 C C . LEU A 1 91 ? -4.038 -10.053 10.756 1.00 97.88 91 LEU A C 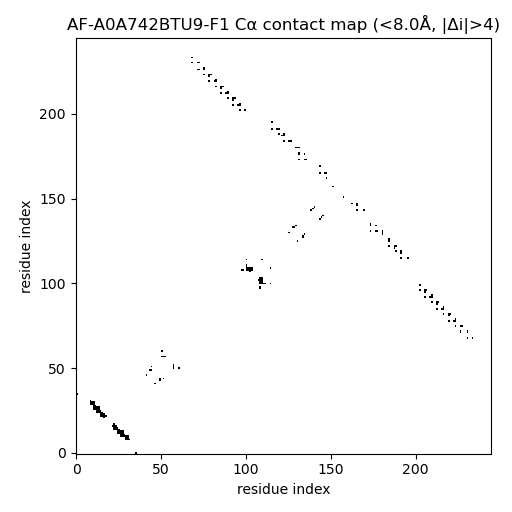1
ATOM 711 O O . LEU A 1 91 ? -2.970 -10.170 10.158 1.00 97.88 91 LEU A O 1
ATOM 715 N N . ALA A 1 92 ? -5.220 -10.270 10.177 1.00 97.88 92 ALA A N 1
ATOM 716 C CA . ALA A 1 92 ? -5.360 -10.660 8.777 1.00 97.88 92 ALA A CA 1
ATOM 717 C C . ALA A 1 92 ? -4.780 -9.596 7.831 1.00 97.88 92 ALA A C 1
ATOM 719 O O . ALA A 1 92 ? -3.930 -9.921 7.007 1.00 97.88 92 ALA A O 1
ATOM 720 N N . ILE A 1 93 ? -5.142 -8.318 8.009 1.00 98.00 93 ILE A N 1
ATOM 721 C CA . ILE A 1 93 ? -4.629 -7.240 7.150 1.00 98.00 93 ILE A CA 1
ATOM 722 C C . ILE A 1 93 ? -3.123 -7.015 7.338 1.00 98.00 93 ILE A C 1
ATOM 724 O O . ILE A 1 93 ? -2.436 -6.669 6.385 1.00 98.00 93 ILE A O 1
ATOM 728 N N . ASN A 1 94 ? -2.580 -7.225 8.546 1.00 97.50 94 ASN A N 1
ATOM 729 C CA . ASN A 1 94 ? -1.130 -7.175 8.757 1.00 97.50 94 ASN A CA 1
ATOM 730 C C . ASN A 1 94 ? -0.425 -8.252 7.936 1.00 97.50 94 ASN A C 1
ATOM 732 O O . ASN A 1 94 ? 0.543 -7.945 7.252 1.00 97.50 94 ASN A O 1
ATOM 736 N N . LYS A 1 95 ? -0.952 -9.480 7.947 1.00 95.81 95 LYS A N 1
ATOM 737 C CA . LYS A 1 95 ? -0.409 -10.570 7.140 1.00 95.81 95 LYS A CA 1
ATOM 738 C C . LYS A 1 95 ? -0.487 -10.260 5.642 1.00 95.81 95 LYS A C 1
ATOM 740 O O . LYS A 1 95 ? 0.497 -10.454 4.941 1.00 95.81 95 LYS A O 1
ATOM 745 N N . GLU A 1 96 ? -1.617 -9.735 5.167 1.00 95.81 96 GLU A N 1
ATOM 746 C CA . GLU A 1 96 ? -1.763 -9.306 3.768 1.00 95.81 96 GLU A CA 1
ATOM 747 C C . GLU A 1 96 ? -0.741 -8.226 3.385 1.00 95.81 96 GLU A C 1
ATOM 749 O O . GLU A 1 96 ? -0.161 -8.294 2.306 1.00 95.81 96 GLU A O 1
ATOM 754 N N . ILE A 1 97 ? -0.485 -7.254 4.266 1.00 96.12 97 ILE A N 1
ATOM 755 C CA . ILE A 1 97 ? 0.525 -6.206 4.052 1.00 96.12 97 ILE A CA 1
ATOM 756 C C . ILE A 1 97 ? 1.943 -6.794 4.028 1.00 96.12 97 ILE A C 1
ATOM 758 O O . ILE A 1 97 ? 2.735 -6.436 3.157 1.00 96.12 97 ILE A O 1
ATOM 762 N N . ASP A 1 98 ? 2.265 -7.694 4.958 1.00 93.12 98 ASP A N 1
ATOM 763 C CA . ASP A 1 98 ? 3.589 -8.318 5.060 1.00 93.12 98 ASP A CA 1
ATOM 764 C C . ASP A 1 98 ? 3.890 -9.216 3.846 1.00 93.12 98 ASP A C 1
ATOM 766 O O . ASP A 1 98 ? 5.031 -9.304 3.389 1.00 93.12 98 ASP A O 1
ATOM 770 N N . GLU A 1 99 ? 2.858 -9.859 3.294 1.00 93.75 99 GLU A N 1
ATOM 771 C CA . GLU A 1 99 ? 2.940 -10.733 2.121 1.00 93.75 99 GLU A CA 1
ATOM 772 C C . GLU A 1 99 ? 2.697 -9.990 0.793 1.00 93.75 99 GLU A C 1
ATOM 774 O O . GLU A 1 99 ? 2.848 -10.589 -0.272 1.00 93.75 99 GLU A O 1
ATOM 779 N N . TYR A 1 100 ? 2.370 -8.691 0.833 1.00 96.00 100 TYR A N 1
ATOM 780 C CA . TYR A 1 100 ? 1.874 -7.921 -0.315 1.00 96.00 100 TYR A CA 1
ATOM 781 C C . TYR A 1 100 ? 2.799 -7.956 -1.533 1.00 96.00 100 TYR A C 1
ATOM 783 O O . TYR A 1 100 ? 2.362 -8.114 -2.671 1.00 96.00 100 TYR A O 1
ATOM 791 N N . TRP A 1 101 ? 4.102 -7.827 -1.291 1.00 94.62 101 TRP A N 1
ATOM 792 C CA . TRP A 1 101 ? 5.112 -7.818 -2.348 1.00 94.62 101 TRP A CA 1
ATOM 793 C C . TRP A 1 101 ? 5.419 -9.215 -2.905 1.00 94.62 101 TRP A C 1
ATOM 795 O O . TRP A 1 101 ? 6.228 -9.338 -3.820 1.00 94.62 101 TRP A O 1
ATOM 805 N N . GLY A 1 102 ? 4.772 -10.261 -2.388 1.00 91.88 102 GLY A N 1
ATOM 806 C CA . GLY A 1 102 ? 4.925 -11.636 -2.839 1.00 91.88 102 GLY A CA 1
ATOM 807 C C . GLY A 1 102 ? 6.190 -12.313 -2.315 1.00 91.88 102 GLY A C 1
ATOM 808 O O . GLY A 1 102 ? 6.872 -11.825 -1.411 1.00 91.88 102 GLY A O 1
ATOM 809 N N . LYS A 1 103 ? 6.497 -13.483 -2.884 1.00 90.81 103 LYS A N 1
ATOM 810 C CA . LYS A 1 103 ? 7.698 -14.266 -2.571 1.00 90.81 103 LYS A CA 1
ATOM 811 C C . LYS A 1 103 ? 8.642 -14.304 -3.764 1.00 90.81 103 LYS A C 1
ATOM 813 O O . LYS A 1 103 ? 8.200 -14.411 -4.904 1.00 90.81 103 LYS A O 1
ATOM 818 N N . GLY A 1 104 ? 9.938 -14.210 -3.487 1.00 81.81 104 GLY A N 1
ATOM 819 C CA . GLY A 1 104 ? 10.986 -14.368 -4.482 1.00 81.81 104 GLY A CA 1
ATOM 820 C C . GLY A 1 104 ? 11.234 -15.830 -4.829 1.00 81.81 104 GLY A C 1
ATOM 821 O O . GLY A 1 104 ? 10.663 -16.740 -4.228 1.00 81.81 104 GLY A O 1
ATOM 822 N N . GLU A 1 105 ? 12.133 -16.052 -5.786 1.00 80.81 105 GLU A N 1
ATOM 823 C CA . GLU A 1 105 ? 12.583 -17.390 -6.198 1.00 80.81 105 GLU A CA 1
ATOM 824 C C . GLU A 1 105 ? 13.223 -18.182 -5.043 1.00 80.81 105 GLU A C 1
ATOM 826 O O . GLU A 1 105 ? 13.169 -19.407 -5.022 1.00 80.81 105 GLU A O 1
ATOM 831 N N . ASP A 1 106 ? 13.779 -17.488 -4.047 1.00 82.69 106 ASP A N 1
ATOM 832 C CA . ASP A 1 106 ? 14.345 -18.068 -2.824 1.00 82.69 106 ASP A CA 1
ATOM 833 C C . ASP A 1 106 ? 13.288 -18.392 -1.748 1.00 82.69 106 ASP A C 1
ATOM 835 O O . ASP A 1 106 ? 13.628 -18.800 -0.636 1.00 82.69 106 ASP A O 1
ATOM 839 N N . GLY A 1 107 ? 12.004 -18.187 -2.056 1.00 83.00 107 GLY A N 1
ATOM 840 C CA . GLY A 1 107 ? 10.878 -18.403 -1.151 1.00 83.00 107 GLY A CA 1
ATOM 841 C C . GLY A 1 107 ? 10.716 -17.337 -0.063 1.00 83.00 107 GLY A C 1
ATOM 842 O O . GLY A 1 107 ? 9.779 -17.441 0.737 1.00 83.00 107 GLY A O 1
ATOM 843 N N . LYS A 1 108 ? 11.580 -16.311 -0.016 1.00 87.12 108 LYS A N 1
ATOM 844 C CA . LYS A 1 108 ? 11.491 -15.217 0.962 1.00 87.12 108 LYS A CA 1
ATOM 845 C C . LYS A 1 108 ? 10.527 -14.140 0.490 1.00 87.12 108 LYS A C 1
ATOM 847 O O . LYS A 1 108 ? 10.361 -13.922 -0.708 1.00 87.12 108 LYS A O 1
ATOM 852 N N . THR A 1 109 ? 9.896 -13.451 1.436 1.00 87.88 109 THR A N 1
ATOM 853 C CA . THR A 1 109 ? 9.069 -12.279 1.141 1.00 87.88 109 THR A CA 1
ATOM 854 C C . THR A 1 109 ? 9.901 -11.211 0.443 1.00 87.88 109 THR A C 1
ATOM 856 O O . THR A 1 109 ? 11.006 -10.872 0.874 1.00 87.88 109 THR A O 1
ATOM 859 N N . GLN A 1 110 ? 9.380 -10.700 -0.668 1.00 91.56 110 GLN A N 1
ATOM 860 C CA . GLN A 1 110 ? 10.044 -9.645 -1.413 1.00 91.56 110 GLN A CA 1
ATOM 861 C C . GLN A 1 110 ? 9.801 -8.297 -0.747 1.00 91.56 110 GLN A C 1
ATOM 863 O O . GLN A 1 110 ? 8.827 -8.076 -0.036 1.00 91.56 110 GLN A O 1
ATOM 868 N N . SER A 1 111 ? 10.709 -7.368 -1.007 1.00 92.62 111 SER A N 1
ATOM 869 C CA . SER A 1 111 ? 10.499 -5.957 -0.714 1.00 92.62 111 SER A CA 1
ATOM 870 C C . SER A 1 111 ? 10.099 -5.216 -1.985 1.00 92.62 111 SER A C 1
ATOM 872 O O . SER A 1 111 ? 10.447 -5.640 -3.091 1.00 92.62 111 SER A O 1
ATOM 874 N N . ARG A 1 112 ? 9.485 -4.039 -1.823 1.00 94.31 112 ARG A N 1
ATOM 875 C CA . ARG A 1 112 ? 9.264 -3.071 -2.911 1.00 94.31 112 ARG A CA 1
ATOM 876 C C . ARG A 1 112 ? 10.496 -2.909 -3.810 1.00 94.31 112 ARG A C 1
ATOM 878 O O . ARG A 1 112 ? 10.390 -2.932 -5.032 1.00 94.31 112 ARG A O 1
ATOM 885 N N . TYR A 1 113 ? 11.674 -2.768 -3.197 1.00 92.75 113 TYR A N 1
ATOM 886 C CA . TYR A 1 113 ? 12.945 -2.623 -3.911 1.00 92.75 113 TYR A CA 1
ATOM 887 C C . TYR A 1 113 ? 13.269 -3.844 -4.781 1.00 92.75 113 TYR A C 1
ATOM 889 O O . TYR A 1 113 ? 13.709 -3.694 -5.917 1.00 92.75 113 TYR A O 1
ATOM 897 N N . SER A 1 114 ? 13.028 -5.051 -4.268 1.00 92.62 114 SER A N 1
ATOM 898 C CA . SER A 1 114 ? 13.309 -6.297 -4.988 1.00 92.62 114 SER A CA 1
ATOM 899 C C . SER A 1 114 ? 12.410 -6.449 -6.216 1.00 92.62 114 SER A C 1
ATOM 901 O O . SER A 1 114 ? 12.901 -6.779 -7.295 1.00 92.62 114 SER A O 1
ATOM 903 N N . VAL A 1 115 ? 11.119 -6.133 -6.072 1.00 93.88 115 VAL A N 1
ATOM 904 C CA . VAL A 1 115 ? 10.152 -6.130 -7.180 1.00 93.88 115 VAL A CA 1
ATOM 905 C C . VAL A 1 115 ? 10.533 -5.086 -8.230 1.00 93.88 115 VAL A C 1
ATOM 907 O O . VAL A 1 115 ? 10.616 -5.406 -9.416 1.00 93.88 115 VAL A O 1
ATOM 910 N N . GLN A 1 116 ? 10.861 -3.863 -7.806 1.00 94.69 116 GLN A N 1
ATOM 911 C CA . GLN A 1 116 ? 11.300 -2.807 -8.719 1.00 94.69 116 GLN A CA 1
ATOM 912 C C . GLN A 1 116 ? 12.576 -3.200 -9.472 1.00 94.69 116 GLN A C 1
ATOM 914 O O . GLN A 1 116 ? 12.660 -3.030 -10.685 1.00 94.69 116 GLN A O 1
ATOM 919 N N . ARG A 1 117 ? 13.559 -3.781 -8.776 1.00 93.88 117 ARG A N 1
ATOM 920 C CA . ARG A 1 117 ? 14.792 -4.273 -9.396 1.00 93.88 117 ARG A CA 1
ATOM 921 C C . ARG A 1 117 ? 14.510 -5.368 -10.422 1.00 93.88 117 ARG A C 1
ATOM 923 O O . ARG A 1 117 ? 15.137 -5.378 -11.474 1.00 93.88 117 ARG A O 1
ATOM 930 N N . HIS A 1 118 ? 13.576 -6.273 -10.136 1.00 92.06 118 HIS A N 1
ATOM 931 C CA . HIS A 1 118 ? 13.174 -7.305 -11.087 1.00 92.06 118 HIS A CA 1
ATOM 932 C C . HIS A 1 118 ? 12.565 -6.698 -12.357 1.00 92.06 118 HIS A C 1
ATOM 934 O O . HIS A 1 118 ? 12.947 -7.086 -13.456 1.00 92.06 118 HIS A O 1
ATOM 940 N N . LEU A 1 119 ? 11.663 -5.723 -12.216 1.00 93.38 119 LEU A N 1
ATOM 941 C CA . LEU A 1 119 ? 11.073 -5.012 -13.355 1.00 93.38 119 LEU A CA 1
ATOM 942 C C . LEU A 1 119 ? 12.130 -4.244 -14.164 1.00 93.38 119 LEU A C 1
ATOM 944 O O . LEU A 1 119 ? 12.102 -4.271 -15.391 1.00 93.38 119 LEU A O 1
ATOM 948 N N . ASN A 1 120 ? 13.112 -3.642 -13.491 1.00 95.62 120 ASN A N 1
ATOM 949 C CA . ASN A 1 120 ? 14.212 -2.924 -14.136 1.00 95.62 120 ASN A CA 1
ATOM 950 C C . ASN A 1 120 ? 15.164 -3.823 -14.939 1.00 95.62 120 ASN A C 1
ATOM 952 O O . ASN A 1 120 ? 15.909 -3.294 -15.761 1.00 95.62 120 ASN A O 1
ATOM 956 N N . LYS A 1 121 ? 15.139 -5.155 -14.771 1.00 94.44 121 LYS A N 1
ATOM 957 C CA . LYS A 1 121 ? 15.983 -6.064 -15.570 1.00 94.44 121 LYS A CA 1
ATOM 958 C C . LYS A 1 121 ? 15.738 -5.913 -17.073 1.00 94.44 121 LYS A C 1
ATOM 960 O O . LYS A 1 121 ? 16.682 -6.013 -17.848 1.00 94.44 121 LYS A O 1
ATOM 965 N N . GLU A 1 122 ? 14.495 -5.659 -17.487 1.00 91.19 122 GLU A N 1
ATOM 966 C CA . GLU A 1 122 ? 14.154 -5.416 -18.897 1.00 91.19 122 GLU A CA 1
ATOM 967 C C . GLU A 1 122 ? 14.880 -4.173 -19.433 1.00 91.19 122 GLU A C 1
ATOM 969 O O . GLU A 1 122 ? 15.503 -4.214 -20.494 1.00 91.19 122 GLU A O 1
ATOM 974 N N . LEU A 1 123 ? 14.881 -3.093 -18.649 1.00 94.25 123 LEU A N 1
ATOM 975 C CA . LEU A 1 123 ? 15.568 -1.848 -18.983 1.00 94.25 123 LEU A CA 1
ATOM 976 C C . LEU A 1 123 ? 17.097 -2.016 -18.976 1.00 94.25 123 LEU A C 1
ATOM 978 O O . LEU A 1 123 ? 17.786 -1.506 -19.856 1.00 94.25 123 LEU A O 1
ATOM 982 N N . GLU A 1 124 ? 17.640 -2.763 -18.011 1.00 94.44 124 GLU A N 1
ATOM 983 C CA . GLU A 1 124 ? 19.070 -3.088 -17.945 1.00 94.44 124 GLU A CA 1
ATOM 984 C C . GLU A 1 124 ? 19.535 -3.876 -19.181 1.00 94.44 124 GLU A C 1
ATOM 986 O O . GLU A 1 124 ? 20.577 -3.554 -19.758 1.00 94.44 124 GLU A O 1
ATOM 991 N N . LEU A 1 125 ? 18.757 -4.874 -19.615 1.00 94.19 125 LEU A N 1
ATOM 992 C CA . LEU A 1 125 ? 19.031 -5.643 -20.832 1.00 94.19 125 LEU A CA 1
ATOM 993 C C . LEU A 1 125 ? 18.971 -4.753 -22.076 1.00 94.19 125 LEU A C 1
ATOM 995 O O . LEU A 1 125 ? 19.912 -4.754 -22.872 1.00 94.19 125 LEU A O 1
ATOM 999 N N . PHE A 1 126 ? 17.926 -3.929 -22.196 1.00 94.12 126 PHE A N 1
ATOM 1000 C CA . PHE A 1 126 ? 17.791 -2.981 -23.298 1.00 94.12 126 PHE A CA 1
ATOM 1001 C C . PHE A 1 126 ? 19.001 -2.040 -23.395 1.00 94.12 126 PHE A C 1
ATOM 1003 O O . PHE A 1 126 ? 19.572 -1.885 -24.476 1.00 94.12 126 PHE A O 1
ATOM 1010 N N . ASN A 1 127 ? 19.448 -1.475 -22.268 1.00 93.44 127 ASN A N 1
ATOM 1011 C CA . ASN A 1 127 ? 20.618 -0.596 -22.212 1.00 93.44 127 ASN A CA 1
ATOM 1012 C C . ASN A 1 127 ? 21.901 -1.312 -22.635 1.00 93.44 127 ASN A C 1
ATOM 1014 O O . ASN A 1 127 ? 22.699 -0.766 -23.398 1.00 93.44 127 ASN A O 1
ATOM 1018 N N . LYS A 1 128 ? 22.109 -2.540 -22.153 1.00 91.81 128 LYS A N 1
ATOM 1019 C CA . LYS A 1 128 ? 23.306 -3.323 -22.471 1.00 91.81 128 LYS A CA 1
ATOM 1020 C C . LYS A 1 128 ? 23.433 -3.596 -23.971 1.00 91.81 128 LYS A C 1
ATOM 1022 O O . LYS A 1 128 ? 24.545 -3.623 -24.490 1.00 91.81 128 LYS A O 1
ATOM 1027 N N . GLU A 1 129 ? 22.311 -3.792 -24.654 1.00 89.31 129 GLU A N 1
ATOM 1028 C CA . GLU A 1 129 ? 22.279 -4.118 -26.081 1.00 89.31 129 GLU A CA 1
ATOM 1029 C C . GLU A 1 129 ? 22.234 -2.879 -26.984 1.00 89.31 129 GLU A C 1
ATOM 1031 O O . GLU A 1 129 ? 22.829 -2.887 -28.061 1.00 89.31 129 GLU A O 1
ATOM 1036 N N . ASN A 1 130 ? 21.559 -1.808 -26.555 1.00 92.38 130 ASN A N 1
ATOM 1037 C CA . ASN A 1 130 ? 21.178 -0.702 -27.438 1.00 92.38 130 ASN A CA 1
ATOM 1038 C C . ASN A 1 130 ? 21.771 0.655 -27.049 1.00 92.38 130 ASN A C 1
ATOM 1040 O O . ASN A 1 130 ? 21.541 1.625 -27.774 1.00 92.38 130 ASN A O 1
ATOM 1044 N N . ALA A 1 131 ? 22.525 0.768 -25.947 1.00 94.00 131 ALA A N 1
ATOM 1045 C CA . ALA A 1 131 ? 23.052 2.067 -25.535 1.00 94.00 131 ALA A CA 1
ATOM 1046 C C . ALA A 1 131 ? 23.884 2.725 -26.655 1.00 94.00 131 ALA A C 1
ATOM 1048 O O . ALA A 1 131 ? 24.672 2.039 -27.322 1.00 94.00 131 ALA A O 1
ATOM 1049 N N . PRO A 1 132 ? 23.779 4.059 -26.832 1.00 94.00 132 PRO A N 1
ATOM 1050 C CA . PRO A 1 132 ? 24.456 4.777 -27.912 1.00 94.00 132 PRO A CA 1
ATOM 1051 C C . PRO A 1 132 ? 25.962 4.513 -27.991 1.00 94.00 132 PRO A C 1
ATOM 1053 O O . PRO A 1 132 ? 26.519 4.441 -29.082 1.00 94.00 132 PRO A O 1
ATOM 1056 N N . TYR A 1 133 ? 26.615 4.299 -26.845 1.00 93.25 133 TYR A N 1
ATOM 1057 C CA . TYR A 1 133 ? 28.032 3.943 -26.784 1.00 93.25 133 TYR A CA 1
ATOM 1058 C C . TYR A 1 133 ? 28.350 2.616 -27.499 1.00 93.25 133 TYR A C 1
ATOM 1060 O O . TYR A 1 133 ? 29.312 2.535 -28.265 1.00 93.25 133 TYR A O 1
ATOM 1068 N N . TYR A 1 134 ? 27.544 1.572 -27.275 1.00 93.31 134 TYR A N 1
ATOM 1069 C CA . TYR A 1 134 ? 27.752 0.268 -27.910 1.00 93.31 134 TYR A CA 1
ATOM 1070 C C . TYR A 1 134 ? 27.442 0.319 -29.405 1.00 93.31 134 TYR A C 1
ATOM 1072 O O . TYR A 1 134 ? 28.194 -0.244 -30.203 1.00 93.31 134 TYR A O 1
ATOM 1080 N N . PHE A 1 135 ? 26.393 1.054 -29.783 1.00 94.44 135 PHE A N 1
ATOM 1081 C CA . PHE A 1 135 ? 26.072 1.306 -31.182 1.00 94.44 135 PHE A CA 1
ATOM 1082 C C . PHE A 1 135 ? 27.201 2.049 -31.899 1.00 94.44 135 PHE A C 1
ATOM 1084 O O . PHE A 1 135 ? 27.654 1.592 -32.944 1.00 94.44 135 PHE A O 1
ATOM 1091 N N . GLU A 1 136 ? 27.720 3.141 -31.324 1.00 95.06 136 GLU A N 1
ATOM 1092 C CA . GLU A 1 136 ? 28.812 3.900 -31.936 1.00 95.06 136 GLU A CA 1
ATOM 1093 C C . GLU A 1 136 ? 30.061 3.039 -32.122 1.00 95.06 136 GLU A C 1
ATOM 1095 O O . GLU A 1 136 ? 30.682 3.074 -33.185 1.00 95.06 136 GLU A O 1
ATOM 1100 N N . LYS A 1 137 ? 30.425 2.236 -31.117 1.00 95.25 137 LYS A N 1
ATOM 1101 C CA . LYS A 1 137 ? 31.572 1.331 -31.221 1.00 95.25 137 LYS A CA 1
ATOM 1102 C C . LYS A 1 137 ? 31.399 0.347 -32.381 1.00 95.25 137 LYS A C 1
ATOM 1104 O O . LYS A 1 137 ? 32.318 0.199 -33.186 1.00 95.25 137 LYS A O 1
ATOM 1109 N N . LYS A 1 138 ? 30.225 -0.282 -32.485 1.00 94.69 138 LYS A N 1
ATOM 1110 C CA . LYS A 1 138 ? 29.898 -1.224 -33.561 1.00 94.69 138 LYS A CA 1
ATOM 1111 C C . LYS A 1 138 ? 29.903 -0.538 -34.931 1.00 94.69 138 LYS A C 1
ATOM 1113 O O . LYS A 1 138 ? 30.571 -1.011 -35.843 1.00 94.69 138 LYS A O 1
ATOM 1118 N N . TYR A 1 139 ? 29.253 0.620 -35.047 1.00 95.62 139 TYR A N 1
ATOM 1119 C CA . TYR A 1 139 ? 29.200 1.413 -36.276 1.00 95.62 139 TYR A CA 1
ATOM 1120 C C . TYR A 1 139 ? 30.592 1.855 -36.740 1.00 95.62 139 TYR A C 1
ATOM 1122 O O . TYR A 1 139 ? 30.901 1.799 -37.931 1.00 95.62 139 TYR A O 1
ATOM 1130 N N . ASN A 1 140 ? 31.459 2.258 -35.805 1.00 96.38 140 ASN A N 1
ATOM 1131 C CA . ASN A 1 140 ? 32.835 2.622 -36.125 1.00 96.38 140 ASN A CA 1
ATOM 1132 C C . ASN A 1 140 ? 33.587 1.443 -36.745 1.00 96.38 140 ASN A C 1
ATOM 1134 O O . ASN A 1 140 ? 34.155 1.582 -37.822 1.00 96.38 140 ASN A O 1
ATOM 1138 N N . THR A 1 141 ? 33.528 0.277 -36.100 1.00 97.06 141 THR A N 1
ATOM 1139 C CA . THR A 1 141 ? 34.265 -0.912 -36.545 1.00 97.06 141 THR A CA 1
ATOM 1140 C C . THR A 1 141 ? 33.719 -1.503 -37.848 1.00 97.06 141 THR A C 1
ATOM 1142 O O . THR A 1 141 ? 34.501 -1.919 -38.699 1.00 97.06 141 THR A O 1
ATOM 1145 N N . GLU A 1 142 ? 32.397 -1.552 -38.018 1.00 96.19 142 GLU A N 1
ATOM 1146 C CA . GLU A 1 142 ? 31.758 -2.257 -39.137 1.00 96.19 142 GLU A CA 1
ATOM 1147 C C . GLU A 1 142 ? 31.526 -1.372 -40.370 1.00 96.19 142 GLU A C 1
ATOM 1149 O O . GLU A 1 142 ? 31.543 -1.880 -41.490 1.00 96.19 142 GLU A O 1
ATOM 1154 N N . VAL A 1 143 ? 31.323 -0.060 -40.190 1.00 96.62 143 VAL A N 1
ATOM 1155 C CA . VAL A 1 143 ? 30.900 0.848 -41.272 1.00 96.62 143 VAL A CA 1
ATOM 1156 C C . VAL A 1 143 ? 31.904 1.978 -41.485 1.00 96.62 143 VAL A C 1
ATOM 1158 O O . VAL A 1 143 ? 32.472 2.112 -42.571 1.00 96.62 143 VAL A O 1
ATOM 1161 N N . PHE A 1 144 ? 32.154 2.791 -40.456 1.00 96.50 144 PHE A N 1
ATOM 1162 C CA . PHE A 1 144 ? 32.902 4.041 -40.615 1.00 96.50 144 PHE A CA 1
ATOM 1163 C C . PHE A 1 144 ? 34.395 3.818 -40.893 1.00 96.50 144 PHE A C 1
ATOM 1165 O O . PHE A 1 144 ? 34.916 4.361 -41.868 1.00 96.50 144 PHE A O 1
ATOM 1172 N N . ASP A 1 145 ? 35.094 3.013 -40.087 1.00 96.12 145 ASP A N 1
ATOM 1173 C CA . ASP A 1 145 ? 36.535 2.781 -40.243 1.00 96.12 145 ASP A CA 1
ATOM 1174 C C . ASP A 1 145 ? 36.874 2.070 -41.570 1.00 96.12 145 ASP A C 1
ATOM 1176 O O . ASP A 1 145 ? 37.799 2.521 -42.262 1.00 96.12 145 ASP A O 1
ATOM 1180 N N . PRO A 1 146 ? 36.125 1.032 -42.008 1.00 97.25 146 PRO A N 1
ATOM 1181 C CA . PRO A 1 146 ? 36.304 0.443 -43.334 1.00 97.25 146 PRO A CA 1
ATOM 1182 C C . PRO A 1 146 ? 36.085 1.446 -44.475 1.00 97.25 146 PRO A C 1
ATOM 1184 O O . PRO A 1 146 ? 36.906 1.507 -45.395 1.00 97.25 146 PRO A O 1
ATOM 1187 N N . ALA A 1 147 ? 35.037 2.277 -44.406 1.00 95.38 147 ALA A N 1
ATOM 1188 C CA . ALA A 1 147 ? 34.759 3.295 -45.421 1.00 95.38 147 ALA A CA 1
ATOM 1189 C C . ALA A 1 147 ? 35.867 4.361 -45.485 1.00 95.38 147 ALA A C 1
ATOM 1191 O O . ALA A 1 147 ? 36.332 4.729 -46.569 1.00 95.38 147 ALA A O 1
ATOM 1192 N N . MET A 1 148 ? 36.354 4.803 -44.322 1.00 94.12 148 MET A N 1
ATOM 1193 C CA . MET A 1 148 ? 37.489 5.720 -44.207 1.00 94.12 148 MET A CA 1
ATOM 1194 C C . MET A 1 148 ? 38.757 5.124 -44.828 1.00 94.12 148 MET A C 1
ATOM 1196 O O . MET A 1 148 ? 39.447 5.810 -45.587 1.00 94.12 148 MET A O 1
ATOM 1200 N N . LYS A 1 149 ? 39.067 3.851 -44.545 1.00 94.38 149 LYS A N 1
ATOM 1201 C CA . LYS A 1 149 ? 40.238 3.159 -45.104 1.00 94.38 149 LYS A CA 1
ATOM 1202 C C . LYS A 1 149 ? 40.146 3.031 -46.626 1.00 94.38 149 LYS A C 1
ATOM 1204 O O . LYS A 1 149 ? 41.066 3.460 -47.322 1.00 94.38 149 LYS A O 1
ATOM 1209 N N . ALA A 1 150 ? 39.023 2.533 -47.141 1.00 93.75 150 ALA A N 1
ATOM 1210 C CA . ALA A 1 150 ? 38.809 2.358 -48.577 1.00 93.75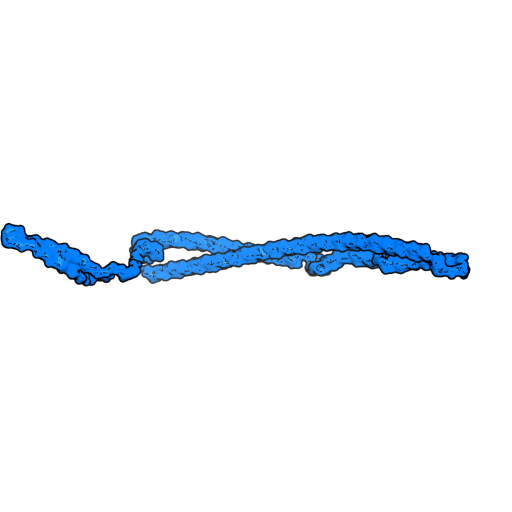 150 ALA A CA 1
ATOM 1211 C C . ALA A 1 150 ? 38.927 3.685 -49.350 1.00 93.75 150 ALA A C 1
ATOM 1213 O O . ALA A 1 150 ? 39.474 3.731 -50.453 1.00 93.75 150 ALA A O 1
ATOM 1214 N N . ARG A 1 151 ? 38.451 4.795 -48.769 1.00 93.44 151 ARG A N 1
ATOM 1215 C CA . ARG A 1 151 ? 38.550 6.119 -49.398 1.00 93.44 151 ARG A CA 1
ATOM 1216 C C . ARG A 1 151 ? 39.974 6.677 -49.382 1.00 93.44 151 ARG A C 1
ATOM 1218 O O . ARG A 1 151 ? 40.400 7.256 -50.380 1.00 93.44 151 ARG A O 1
ATOM 1225 N N . ARG A 1 152 ? 40.739 6.451 -48.306 1.00 92.50 152 ARG A N 1
ATOM 1226 C CA . ARG A 1 152 ? 42.168 6.818 -48.239 1.00 92.50 152 ARG A CA 1
ATOM 1227 C C . ARG A 1 152 ? 42.991 6.106 -49.312 1.00 92.50 152 ARG A C 1
ATOM 1229 O O . ARG A 1 152 ? 43.802 6.750 -49.970 1.00 92.50 152 ARG A O 1
ATOM 1236 N N . GLU A 1 153 ? 42.752 4.812 -49.514 1.00 92.19 153 GLU A N 1
ATOM 1237 C CA . GLU A 1 153 ? 43.446 4.013 -50.535 1.00 92.19 153 GLU A CA 1
ATOM 1238 C C . GLU A 1 153 ? 43.155 4.512 -51.960 1.00 92.19 153 GLU A C 1
ATOM 1240 O O . GLU A 1 153 ? 44.054 4.533 -52.802 1.00 92.19 153 GLU A O 1
ATOM 1245 N N . LYS A 1 154 ? 41.929 4.988 -52.222 1.00 91.94 154 LYS A N 1
ATOM 1246 C CA . LYS A 1 154 ? 41.543 5.552 -53.525 1.00 91.94 154 LYS A CA 1
ATOM 1247 C C . LYS A 1 154 ? 42.155 6.925 -53.806 1.00 91.94 154 LYS A C 1
ATOM 1249 O O . LYS A 1 154 ? 42.554 7.180 -54.938 1.00 91.94 154 LYS A O 1
ATOM 1254 N N . LEU A 1 155 ? 42.204 7.815 -52.812 1.00 88.69 155 LEU A N 1
ATOM 1255 C CA . LEU A 1 155 ? 42.534 9.226 -53.048 1.00 88.69 155 LEU A CA 1
ATOM 1256 C C . LEU A 1 155 ? 44.040 9.519 -53.161 1.00 88.69 155 LEU A C 1
ATOM 1258 O O . LEU A 1 155 ? 44.380 10.522 -53.774 1.00 88.69 155 LEU A O 1
ATOM 1262 N N . LYS A 1 156 ? 44.938 8.650 -52.661 1.00 76.62 156 LYS A N 1
ATOM 1263 C CA . LYS A 1 156 ? 46.421 8.792 -52.623 1.00 76.62 156 LYS A CA 1
ATOM 1264 C C . LYS A 1 156 ? 46.949 10.076 -51.943 1.00 76.62 156 LYS A C 1
ATOM 1266 O O . LYS A 1 156 ? 47.703 9.959 -50.986 1.00 76.62 156 LYS A O 1
ATOM 1271 N N . ASN A 1 157 ? 46.524 11.265 -52.375 1.00 86.50 157 ASN A N 1
ATOM 1272 C CA . ASN A 1 157 ? 46.668 12.560 -51.707 1.00 86.50 157 ASN A CA 1
ATOM 1273 C C . ASN A 1 157 ? 45.270 13.091 -51.359 1.00 86.50 157 ASN A C 1
ATOM 1275 O O . ASN A 1 157 ? 44.483 13.373 -52.258 1.00 86.50 157 ASN A O 1
ATOM 1279 N N . TYR A 1 158 ? 44.963 13.242 -50.071 1.00 86.19 158 TYR A N 1
ATOM 1280 C CA . TYR A 1 158 ? 43.642 13.682 -49.614 1.00 86.19 158 TYR A CA 1
ATOM 1281 C C . TYR A 1 158 ? 43.722 14.886 -48.672 1.00 86.19 158 TYR A C 1
ATOM 1283 O O . TYR A 1 158 ? 44.703 15.080 -47.952 1.00 86.19 158 TYR A O 1
ATOM 1291 N N . ARG A 1 159 ? 42.647 15.674 -48.646 1.00 89.69 159 ARG A N 1
ATOM 1292 C CA . ARG A 1 159 ? 42.357 16.714 -47.653 1.00 89.69 159 ARG A CA 1
ATOM 1293 C C . ARG A 1 159 ? 41.347 16.188 -46.635 1.00 89.69 159 ARG A C 1
ATOM 1295 O O . ARG A 1 159 ? 40.607 15.244 -46.890 1.00 89.69 159 ARG A O 1
ATOM 1302 N N . LEU A 1 160 ? 41.281 16.818 -45.462 1.00 85.56 160 LEU A N 1
ATOM 1303 C CA . LEU A 1 160 ? 40.318 16.428 -44.423 1.00 85.56 160 LEU A CA 1
ATOM 1304 C C . LEU A 1 160 ? 38.859 16.572 -44.875 1.00 85.56 160 LEU A C 1
ATOM 1306 O O . LEU A 1 160 ? 38.033 15.785 -44.415 1.00 85.56 160 LEU A O 1
ATOM 1310 N N . SER A 1 161 ? 38.574 17.536 -45.754 1.00 90.31 161 SER A N 1
ATOM 1311 C CA . SER A 1 161 ? 37.248 17.789 -46.326 1.00 90.31 161 SER A CA 1
ATOM 1312 C C . SER A 1 161 ? 36.744 16.652 -47.213 1.00 90.31 161 SER A C 1
ATOM 1314 O O . SER A 1 161 ? 35.541 16.475 -47.365 1.00 90.31 161 SER A O 1
ATOM 1316 N N . ASP A 1 162 ? 37.649 15.829 -47.753 1.00 90.19 162 ASP A N 1
ATOM 1317 C CA . ASP A 1 162 ? 37.295 14.736 -48.666 1.00 90.19 162 ASP A CA 1
ATOM 1318 C C . ASP A 1 162 ? 36.540 13.590 -47.966 1.00 90.19 162 ASP A C 1
ATOM 1320 O O . ASP A 1 162 ? 36.117 12.646 -48.632 1.00 90.19 162 ASP A O 1
ATOM 1324 N N . PHE A 1 163 ? 36.385 13.669 -46.636 1.00 93.19 163 PHE A N 1
ATOM 1325 C CA . PHE A 1 163 ? 35.684 12.709 -45.777 1.00 93.19 163 PHE A CA 1
ATOM 1326 C C . PHE A 1 163 ? 34.502 13.333 -45.018 1.00 93.19 163 PHE A C 1
ATOM 1328 O O . PHE A 1 163 ? 33.952 12.693 -44.118 1.00 93.19 163 PHE A O 1
ATOM 1335 N N . ASP A 1 164 ? 34.153 14.595 -45.284 1.00 94.19 164 ASP A N 1
ATOM 1336 C CA . ASP A 1 164 ? 33.105 15.282 -44.520 1.00 94.19 164 ASP A CA 1
ATOM 1337 C C . ASP A 1 164 ? 31.728 14.649 -44.721 1.00 94.19 164 ASP A C 1
ATOM 1339 O O . ASP A 1 164 ? 30.944 14.604 -43.776 1.00 94.19 164 ASP A O 1
ATOM 1343 N N . ASP A 1 165 ? 31.477 14.076 -45.896 1.00 95.25 165 ASP A N 1
ATOM 1344 C CA . ASP A 1 165 ? 30.294 13.271 -46.191 1.00 95.25 165 ASP A CA 1
ATOM 1345 C C . ASP A 1 165 ? 30.213 12.024 -45.296 1.00 95.25 165 ASP A C 1
ATOM 1347 O O . ASP A 1 165 ? 29.206 11.825 -44.620 1.00 95.25 165 ASP A O 1
ATOM 1351 N N . LEU A 1 166 ? 31.298 11.250 -45.178 1.00 94.00 166 LEU A N 1
ATOM 1352 C CA . LEU A 1 166 ? 31.362 10.073 -44.300 1.00 94.00 166 LEU A CA 1
ATOM 1353 C C . LEU A 1 166 ? 31.188 10.443 -42.819 1.00 94.00 166 LEU A C 1
ATOM 1355 O O . LEU A 1 166 ? 30.554 9.718 -42.049 1.00 94.00 166 LEU A O 1
ATOM 1359 N N . ARG A 1 167 ? 31.746 11.584 -42.389 1.00 94.75 167 ARG A N 1
ATOM 1360 C CA . ARG A 1 167 ? 31.554 12.089 -41.019 1.00 94.75 167 ARG A CA 1
ATOM 1361 C C . ARG A 1 167 ? 30.125 12.572 -40.789 1.00 94.75 167 ARG A C 1
ATOM 1363 O O . ARG A 1 167 ? 29.598 12.364 -39.698 1.00 94.75 167 ARG A O 1
ATOM 1370 N N . ALA A 1 168 ? 29.515 13.231 -41.772 1.00 96.38 168 ALA A N 1
ATOM 1371 C CA . ALA A 1 168 ? 28.129 13.678 -41.705 1.00 96.38 168 ALA A CA 1
ATOM 1372 C C . ALA A 1 168 ? 27.170 12.482 -41.638 1.00 96.38 168 ALA A C 1
ATOM 1374 O O . ALA A 1 168 ? 26.293 12.465 -40.778 1.00 96.38 168 ALA A O 1
ATOM 1375 N N . GLU A 1 169 ? 27.399 11.451 -42.452 1.00 96.12 169 GLU A N 1
ATOM 1376 C CA . GLU A 1 169 ? 26.630 10.206 -42.434 1.00 96.12 169 GLU A CA 1
ATOM 1377 C C . GLU A 1 169 ? 26.745 9.491 -41.084 1.00 96.12 169 GLU A C 1
ATOM 1379 O O . GLU A 1 169 ? 25.728 9.143 -40.485 1.00 96.12 169 GLU A O 1
ATOM 1384 N N . LYS A 1 170 ? 27.965 9.372 -40.531 1.00 96.56 170 LYS A N 1
ATOM 1385 C CA . LYS A 1 170 ? 28.160 8.858 -39.166 1.00 96.56 170 LYS A CA 1
ATOM 1386 C C . LYS A 1 170 ? 27.330 9.650 -38.152 1.00 96.56 170 LYS A C 1
ATOM 1388 O O . LYS A 1 170 ? 26.638 9.048 -37.338 1.00 96.56 170 LYS A O 1
ATOM 1393 N N . ARG A 1 171 ? 27.397 10.987 -38.168 1.00 96.69 171 ARG A N 1
ATOM 1394 C CA . ARG A 1 171 ? 26.631 11.822 -37.224 1.00 96.69 171 ARG A CA 1
ATOM 1395 C C . ARG A 1 171 ? 25.127 11.591 -37.363 1.00 96.69 171 ARG A C 1
ATOM 1397 O O . ARG A 1 171 ? 24.472 11.413 -36.345 1.00 96.69 171 ARG A O 1
ATOM 1404 N N . ALA A 1 172 ? 24.607 11.545 -38.589 1.00 96.94 172 ALA A N 1
ATOM 1405 C CA . ALA A 1 172 ? 23.189 11.303 -38.844 1.00 96.94 172 ALA A CA 1
ATOM 1406 C C . ALA A 1 172 ? 22.739 9.920 -38.344 1.00 96.94 172 ALA A C 1
ATOM 1408 O O . ALA A 1 172 ? 21.706 9.813 -37.686 1.00 96.94 172 ALA A O 1
ATOM 1409 N N . ALA A 1 173 ? 23.535 8.873 -38.587 1.00 96.50 173 ALA A N 1
ATOM 1410 C CA . ALA A 1 173 ? 23.249 7.524 -38.104 1.00 96.50 173 ALA A CA 1
ATOM 1411 C C . ALA A 1 173 ? 23.262 7.439 -36.568 1.00 96.50 173 ALA A C 1
ATOM 1413 O O . ALA A 1 173 ? 22.367 6.838 -35.975 1.00 96.50 173 ALA A O 1
ATOM 1414 N N . LEU A 1 174 ? 24.251 8.065 -35.917 1.00 96.19 174 LEU A N 1
ATOM 1415 C CA . LEU A 1 174 ? 24.325 8.121 -34.455 1.00 96.19 174 LEU A CA 1
ATOM 1416 C C . LEU A 1 174 ? 23.145 8.885 -33.854 1.00 96.19 174 LEU A C 1
ATOM 1418 O O . LEU A 1 174 ? 22.606 8.449 -32.841 1.00 96.19 174 LEU A O 1
ATOM 1422 N N . GLU A 1 175 ? 22.755 10.011 -34.449 1.00 96.94 175 GLU A N 1
ATOM 1423 C CA . GLU A 1 175 ? 21.661 10.823 -33.921 1.00 96.94 175 GLU A CA 1
ATOM 1424 C C . GLU A 1 175 ? 20.321 10.102 -34.045 1.00 96.94 175 GLU A C 1
ATOM 1426 O O . GLU A 1 175 ? 19.610 9.966 -33.052 1.00 96.94 175 GLU A O 1
ATOM 1431 N N . LYS A 1 176 ? 20.051 9.499 -35.208 1.00 96.56 176 LYS A N 1
ATOM 1432 C CA . LYS A 1 176 ? 18.870 8.657 -35.405 1.00 96.56 176 LYS A CA 1
ATOM 1433 C C . LYS A 1 176 ? 18.805 7.512 -34.388 1.00 96.56 176 LYS A C 1
ATOM 1435 O O . LYS A 1 176 ? 17.760 7.274 -33.789 1.00 96.56 176 LYS A O 1
ATOM 1440 N N . HIS A 1 177 ? 19.925 6.825 -34.141 1.00 96.00 177 HIS A N 1
ATOM 1441 C CA . HIS A 1 177 ? 19.966 5.750 -33.143 1.00 96.00 177 HIS A CA 1
ATOM 1442 C C . HIS A 1 177 ? 19.709 6.263 -31.721 1.00 96.00 177 HIS A C 1
ATOM 1444 O O . HIS A 1 177 ? 19.011 5.606 -30.955 1.00 96.00 177 HIS A O 1
ATOM 1450 N N . LYS A 1 178 ? 20.240 7.434 -31.345 1.00 96.12 178 LYS A N 1
ATOM 1451 C CA . LYS A 1 178 ? 19.963 8.035 -30.028 1.00 96.12 178 LYS A CA 1
ATOM 1452 C C . LYS A 1 178 ? 18.487 8.373 -29.854 1.00 96.12 178 LYS A C 1
ATOM 1454 O O . LYS A 1 178 ? 17.955 8.145 -28.770 1.00 96.12 178 LYS A O 1
ATOM 1459 N N . GLU A 1 179 ? 17.846 8.914 -30.886 1.00 96.75 179 GLU A N 1
ATOM 1460 C CA . GLU A 1 179 ? 16.415 9.219 -30.868 1.00 96.75 179 GLU A CA 1
ATOM 1461 C C . GLU A 1 179 ? 15.596 7.939 -30.671 1.00 96.75 179 GLU A C 1
ATOM 1463 O O . GLU A 1 179 ? 14.817 7.846 -29.722 1.00 96.75 179 GLU A O 1
ATOM 1468 N N . GLU A 1 180 ? 15.835 6.913 -31.493 1.00 95.81 180 GLU A N 1
ATOM 1469 C CA . GLU A 1 180 ? 15.150 5.618 -31.392 1.00 95.81 180 GLU A CA 1
ATOM 1470 C C . GLU A 1 180 ? 15.397 4.930 -30.040 1.00 95.81 180 GLU A C 1
ATOM 1472 O O . GLU A 1 180 ? 14.472 4.378 -29.436 1.00 95.81 180 GLU A O 1
ATOM 1477 N N . TYR A 1 181 ? 16.634 4.989 -29.538 1.00 96.50 181 TYR A N 1
ATOM 1478 C CA . TYR A 1 181 ? 16.998 4.494 -28.215 1.00 96.50 181 TYR A CA 1
ATOM 1479 C C . TYR A 1 181 ? 16.225 5.222 -27.115 1.00 96.50 181 TYR A C 1
ATOM 1481 O O . TYR A 1 181 ? 15.657 4.570 -26.245 1.00 96.50 181 TYR A O 1
ATOM 1489 N N . SER A 1 182 ? 16.183 6.556 -27.158 1.00 96.44 182 SER A N 1
ATOM 1490 C CA . SER A 1 182 ? 15.501 7.385 -26.159 1.00 96.44 182 SER A CA 1
ATOM 1491 C C . SER A 1 182 ? 14.005 7.083 -26.110 1.00 96.44 182 SER A C 1
ATOM 1493 O O . SER A 1 182 ? 13.449 6.885 -25.031 1.00 96.44 182 SER A O 1
ATOM 1495 N N . VAL A 1 183 ? 13.360 6.969 -27.276 1.00 97.12 183 VAL A N 1
ATOM 1496 C CA . VAL A 1 183 ? 11.936 6.617 -27.373 1.00 97.12 183 VAL A CA 1
ATOM 1497 C C . VAL A 1 183 ? 11.671 5.264 -26.712 1.00 97.12 183 VAL A C 1
ATOM 1499 O O . VAL A 1 183 ? 10.867 5.186 -25.786 1.00 97.12 183 VAL A O 1
ATOM 1502 N N . LYS A 1 184 ? 12.402 4.215 -27.107 1.00 96.31 184 LYS A N 1
ATOM 1503 C CA . LYS A 1 184 ? 12.217 2.867 -26.545 1.00 96.31 184 LYS A CA 1
ATOM 1504 C C . LYS A 1 184 ? 12.571 2.781 -25.062 1.00 96.31 184 LYS A C 1
ATOM 1506 O O . LYS A 1 184 ? 11.869 2.113 -24.307 1.00 96.31 184 LYS A O 1
ATOM 1511 N N . TYR A 1 185 ? 13.631 3.466 -24.634 1.00 96.75 185 TYR A N 1
ATOM 1512 C CA . TYR A 1 185 ? 14.007 3.559 -23.225 1.00 96.75 185 TYR A CA 1
ATOM 1513 C C . TYR A 1 185 ? 12.848 4.120 -22.398 1.00 96.75 185 TYR A C 1
ATOM 1515 O O . TYR A 1 185 ? 12.434 3.506 -21.416 1.00 96.75 185 TYR A O 1
ATOM 1523 N N . ASN A 1 186 ? 12.296 5.259 -22.826 1.00 96.75 186 ASN A N 1
ATOM 1524 C CA . ASN A 1 186 ? 11.202 5.923 -22.125 1.00 96.75 186 ASN A CA 1
ATOM 1525 C C . ASN A 1 186 ? 9.931 5.066 -22.128 1.00 96.75 186 ASN A C 1
ATOM 1527 O O . ASN A 1 186 ? 9.244 4.996 -21.116 1.00 96.75 186 ASN A O 1
ATOM 1531 N N . GLU A 1 187 ? 9.633 4.365 -23.224 1.00 96.88 187 GLU A N 1
ATOM 1532 C CA . GLU A 1 187 ? 8.504 3.431 -23.273 1.00 96.88 187 GLU A CA 1
ATOM 1533 C C . GLU A 1 187 ? 8.618 2.307 -22.233 1.00 96.88 187 GLU A C 1
ATOM 1535 O O . GLU A 1 187 ? 7.624 1.959 -21.591 1.00 96.88 187 GLU A O 1
ATOM 1540 N N . ILE A 1 188 ? 9.807 1.719 -22.064 1.00 96.00 188 ILE A N 1
ATOM 1541 C CA . ILE A 1 188 ? 10.046 0.664 -21.067 1.00 96.00 188 ILE A CA 1
ATOM 1542 C C . ILE A 1 188 ? 9.981 1.254 -19.652 1.00 96.00 188 ILE A C 1
ATOM 1544 O O . ILE A 1 188 ? 9.290 0.710 -18.789 1.00 96.00 188 ILE A O 1
ATOM 1548 N N . ASP A 1 189 ? 10.650 2.383 -19.418 1.00 96.94 189 ASP A N 1
ATOM 1549 C CA . ASP A 1 189 ? 10.691 3.054 -18.116 1.00 96.94 189 ASP A CA 1
ATOM 1550 C C . ASP A 1 189 ? 9.290 3.475 -17.637 1.00 96.94 189 ASP A C 1
ATOM 1552 O O . ASP A 1 189 ? 8.903 3.185 -16.504 1.00 96.94 189 ASP A O 1
ATOM 1556 N N . GLU A 1 190 ? 8.468 4.060 -18.512 1.00 97.56 190 GLU A N 1
ATOM 1557 C CA . GLU A 1 190 ? 7.093 4.447 -18.177 1.00 97.56 190 GLU A CA 1
ATOM 1558 C C . GLU A 1 190 ? 6.194 3.234 -17.907 1.00 97.56 190 GLU A C 1
ATOM 1560 O O . GLU A 1 190 ? 5.386 3.256 -16.974 1.00 97.56 190 GLU A O 1
ATOM 1565 N N . LYS A 1 191 ? 6.370 2.122 -18.634 1.00 97.06 191 LYS A N 1
ATOM 1566 C CA . LYS A 1 191 ? 5.674 0.862 -18.314 1.00 97.06 191 LYS A CA 1
ATOM 1567 C C . LYS A 1 191 ? 6.055 0.345 -16.927 1.00 97.06 191 LYS A C 1
ATOM 1569 O O . LYS A 1 191 ? 5.182 -0.123 -16.192 1.00 97.06 191 LYS A O 1
ATOM 1574 N N . ILE A 1 192 ? 7.333 0.419 -16.556 1.00 96.38 192 ILE A N 1
ATOM 1575 C CA . ILE A 1 192 ? 7.806 -0.001 -15.231 1.00 96.38 192 ILE A CA 1
ATOM 1576 C C . ILE A 1 192 ? 7.238 0.919 -14.144 1.00 96.38 192 ILE A C 1
ATOM 1578 O O . ILE A 1 192 ? 6.693 0.422 -13.156 1.00 96.38 192 ILE A O 1
ATOM 1582 N N . LYS A 1 193 ? 7.296 2.242 -14.335 1.00 96.69 193 LYS A N 1
ATOM 1583 C CA . LYS A 1 193 ? 6.709 3.229 -13.415 1.00 96.69 193 LYS A CA 1
ATOM 1584 C C . LYS A 1 193 ? 5.214 3.008 -13.221 1.00 96.69 193 LYS A C 1
ATOM 1586 O O . LYS A 1 193 ? 4.754 3.003 -12.083 1.00 96.69 193 LYS A O 1
ATOM 1591 N N . ALA A 1 194 ? 4.466 2.771 -14.298 1.00 97.88 194 ALA A N 1
ATOM 1592 C CA . ALA A 1 194 ? 3.033 2.501 -14.227 1.00 97.88 194 ALA A CA 1
ATOM 1593 C C . ALA A 1 194 ? 2.730 1.237 -13.407 1.00 97.88 194 ALA A C 1
ATOM 1595 O O . ALA A 1 194 ? 1.873 1.270 -12.525 1.00 97.88 194 ALA A O 1
ATOM 1596 N N . LYS A 1 195 ? 3.473 0.143 -13.629 1.00 96.81 195 LYS A N 1
ATOM 1597 C CA . LYS A 1 195 ? 3.339 -1.089 -12.831 1.00 96.81 195 LYS A CA 1
ATOM 1598 C C . LYS A 1 195 ? 3.655 -0.852 -11.354 1.00 96.81 195 LYS A C 1
ATOM 1600 O O . LYS A 1 195 ? 2.890 -1.277 -10.493 1.00 96.81 195 LYS A O 1
ATOM 1605 N N . MET A 1 196 ? 4.755 -0.158 -11.060 1.00 96.75 196 MET A N 1
ATOM 1606 C CA . MET A 1 196 ? 5.134 0.169 -9.683 1.00 96.75 196 MET A CA 1
ATOM 1607 C C . MET A 1 196 ? 4.095 1.052 -9.000 1.00 96.75 196 MET A C 1
ATOM 1609 O O . MET A 1 196 ? 3.784 0.810 -7.841 1.00 96.75 196 MET A O 1
ATOM 1613 N N . LYS A 1 197 ? 3.518 2.019 -9.718 1.00 97.44 197 LYS A N 1
ATOM 1614 C CA . LYS A 1 197 ? 2.463 2.881 -9.190 1.00 97.44 197 LYS A CA 1
ATOM 1615 C C . LYS A 1 197 ? 1.228 2.080 -8.783 1.00 97.44 197 LYS A C 1
ATOM 1617 O O . LYS A 1 197 ? 0.754 2.255 -7.673 1.00 97.44 197 LYS A O 1
ATOM 1622 N N . VAL A 1 198 ? 0.753 1.165 -9.632 1.00 97.50 198 VAL A N 1
ATOM 1623 C CA . VAL A 1 198 ? -0.393 0.296 -9.303 1.00 97.50 198 VAL A CA 1
ATOM 1624 C C . VAL A 1 198 ? -0.122 -0.525 -8.039 1.00 97.50 198 VAL A C 1
ATOM 1626 O O . VAL A 1 198 ? -0.991 -0.643 -7.177 1.00 97.50 198 VAL A O 1
ATOM 1629 N N . LEU A 1 199 ? 1.092 -1.066 -7.900 1.00 96.75 199 LEU A N 1
ATOM 1630 C CA . LEU A 1 199 ? 1.482 -1.808 -6.701 1.00 96.75 199 LEU A CA 1
ATOM 1631 C C . LEU A 1 199 ? 1.579 -0.901 -5.466 1.00 96.75 199 LEU A C 1
ATOM 1633 O O . LEU A 1 199 ? 1.106 -1.279 -4.399 1.00 96.75 199 LEU A O 1
ATOM 1637 N N . ASP A 1 200 ? 2.166 0.285 -5.588 1.00 96.94 200 ASP A N 1
ATOM 1638 C CA . ASP A 1 200 ? 2.265 1.236 -4.480 1.00 96.94 200 ASP A CA 1
ATOM 1639 C C . ASP A 1 200 ? 0.866 1.707 -4.027 1.00 96.94 200 ASP A C 1
ATOM 1641 O O . ASP A 1 200 ? 0.588 1.718 -2.826 1.00 96.94 200 ASP A O 1
ATOM 1645 N N . ASP A 1 201 ? -0.035 2.011 -4.967 1.00 97.50 201 ASP A N 1
ATOM 1646 C CA . ASP A 1 201 ? -1.418 2.422 -4.696 1.00 97.50 201 ASP A CA 1
ATOM 1647 C C . ASP A 1 201 ? -2.195 1.307 -3.969 1.00 97.50 201 ASP A C 1
ATOM 1649 O O . ASP A 1 201 ? -2.820 1.559 -2.936 1.00 97.50 201 ASP A O 1
ATOM 1653 N N . GLY A 1 202 ? -2.077 0.053 -4.421 1.00 96.94 202 GLY A N 1
ATOM 1654 C CA . GLY A 1 202 ? -2.715 -1.087 -3.753 1.00 96.94 202 GLY A CA 1
ATOM 1655 C C . GLY A 1 202 ? -2.219 -1.309 -2.316 1.00 96.94 202 GLY A C 1
ATOM 1656 O O . GLY A 1 202 ? -3.013 -1.606 -1.420 1.00 96.94 202 GLY A O 1
ATOM 1657 N N . LEU A 1 203 ? -0.929 -1.076 -2.041 1.00 96.81 203 LEU A N 1
ATOM 1658 C CA . LEU A 1 203 ? -0.402 -1.133 -0.673 1.00 96.81 203 LEU A CA 1
ATOM 1659 C C . LEU A 1 203 ? -0.985 -0.010 0.195 1.00 96.81 203 LEU A C 1
ATOM 1661 O O . LEU A 1 203 ? -1.317 -0.235 1.362 1.00 96.81 203 LEU A O 1
ATOM 1665 N N . GLN A 1 204 ? -1.129 1.199 -0.358 1.00 96.56 204 GLN A N 1
ATOM 1666 C CA . GLN A 1 204 ? -1.742 2.317 0.361 1.00 96.56 204 GLN A CA 1
ATOM 1667 C C . GLN A 1 204 ? -3.202 2.037 0.721 1.00 96.56 204 GLN A C 1
ATOM 1669 O O . GLN A 1 204 ? -3.622 2.377 1.829 1.00 96.56 204 GLN A O 1
ATOM 1674 N N . GLU A 1 205 ? -3.961 1.365 -0.145 1.00 97.00 205 GLU A N 1
ATOM 1675 C CA . GLU A 1 205 ? -5.328 0.941 0.171 1.00 97.00 205 GLU A CA 1
ATOM 1676 C C . GLU A 1 205 ? -5.375 -0.020 1.366 1.00 97.00 205 GLU A C 1
ATOM 1678 O O . GLU A 1 205 ? -6.204 0.148 2.266 1.00 97.00 205 GLU A O 1
ATOM 1683 N N . LEU A 1 206 ? -4.465 -0.999 1.433 1.00 97.38 206 LEU A N 1
ATOM 1684 C CA . LEU A 1 206 ? -4.369 -1.912 2.580 1.00 97.38 206 LEU A CA 1
ATOM 1685 C C . LEU A 1 206 ? -3.990 -1.168 3.867 1.00 97.38 206 LEU A C 1
ATOM 1687 O O . LEU A 1 206 ? -4.587 -1.394 4.924 1.00 97.38 206 LEU A O 1
ATOM 1691 N N . ILE A 1 207 ? -3.046 -0.226 3.785 1.00 97.12 207 ILE A N 1
ATOM 1692 C CA . ILE A 1 207 ? -2.660 0.627 4.917 1.00 97.12 207 ILE A CA 1
ATOM 1693 C C . ILE A 1 207 ? -3.848 1.481 5.383 1.00 97.12 207 ILE A C 1
ATOM 1695 O O . ILE A 1 207 ? -4.074 1.612 6.590 1.00 97.12 207 ILE A O 1
ATOM 1699 N N . ALA A 1 208 ? -4.634 2.039 4.461 1.00 97.56 208 ALA A N 1
ATOM 1700 C CA . ALA A 1 208 ? -5.833 2.806 4.783 1.00 97.56 208 ALA A CA 1
ATOM 1701 C C . ALA A 1 208 ? -6.894 1.936 5.478 1.00 97.56 208 ALA A C 1
ATOM 1703 O O . ALA A 1 208 ? -7.423 2.334 6.519 1.00 97.56 208 ALA A O 1
ATOM 1704 N N . LYS A 1 209 ? -7.139 0.714 4.981 1.00 96.75 209 LYS A N 1
ATOM 1705 C CA . LYS A 1 209 ? -8.025 -0.269 5.631 1.00 96.75 209 LYS A CA 1
ATOM 1706 C C . LYS A 1 209 ? -7.561 -0.593 7.053 1.00 96.75 209 LYS A C 1
ATOM 1708 O O . LYS A 1 209 ? -8.364 -0.543 7.985 1.00 96.75 209 LYS A O 1
ATOM 1713 N N . LYS A 1 210 ? -6.261 -0.842 7.249 1.00 97.56 210 LYS A N 1
ATOM 1714 C CA . LYS A 1 210 ? -5.668 -1.068 8.578 1.00 97.56 210 LYS A CA 1
ATOM 1715 C C . LYS A 1 210 ? -5.905 0.114 9.521 1.00 97.56 210 LYS A C 1
ATOM 1717 O O . LYS A 1 210 ? -6.298 -0.098 10.665 1.00 97.56 210 LYS A O 1
ATOM 1722 N N . ARG A 1 211 ? -5.704 1.355 9.059 1.00 97.25 211 ARG A N 1
ATOM 1723 C CA . ARG A 1 211 ? -5.988 2.561 9.861 1.00 97.25 211 ARG A CA 1
ATOM 1724 C C . ARG A 1 211 ? -7.460 2.630 10.273 1.00 97.25 211 ARG A C 1
ATOM 1726 O O . ARG A 1 211 ? -7.739 2.909 11.435 1.00 97.25 211 ARG A O 1
ATOM 1733 N N . GLY A 1 212 ? -8.381 2.313 9.362 1.00 96.19 212 GLY A N 1
ATOM 1734 C CA . GLY A 1 212 ? -9.814 2.231 9.661 1.00 96.19 212 GLY A CA 1
ATOM 1735 C C . GLY A 1 212 ? -10.136 1.214 10.761 1.00 96.19 212 GLY A C 1
ATOM 1736 O O . GLY A 1 212 ? -10.860 1.534 11.701 1.00 96.19 212 GLY A O 1
ATOM 1737 N N . LEU A 1 213 ? -9.540 0.020 10.701 1.00 96.81 213 LEU A N 1
ATOM 1738 C CA . LEU A 1 213 ? -9.713 -1.013 11.729 1.00 96.81 213 LEU A CA 1
ATOM 1739 C C . LEU A 1 213 ? -9.143 -0.593 13.093 1.00 96.81 213 LEU A C 1
ATOM 1741 O O . LEU A 1 213 ? -9.773 -0.836 14.119 1.00 96.81 213 LEU A O 1
ATOM 1745 N N . ILE A 1 214 ? -7.982 0.068 13.120 1.00 95.56 214 ILE A N 1
ATOM 1746 C CA . ILE A 1 214 ? -7.389 0.597 14.360 1.00 95.56 214 ILE A CA 1
ATOM 1747 C C . ILE A 1 214 ? -8.296 1.667 14.978 1.00 95.56 214 ILE A C 1
ATOM 1749 O O . ILE A 1 214 ? -8.518 1.665 16.189 1.00 95.56 214 ILE A O 1
ATOM 1753 N N . GLN A 1 215 ? -8.869 2.550 14.157 1.00 96.06 215 GLN A N 1
ATOM 1754 C CA . GLN A 1 215 ? -9.813 3.557 14.634 1.00 96.06 215 GLN A CA 1
ATOM 1755 C C . GLN A 1 215 ? -11.062 2.906 15.243 1.00 96.06 215 GLN A C 1
ATOM 1757 O O . GLN A 1 215 ? -11.458 3.260 16.352 1.00 96.06 215 GLN A O 1
ATOM 1762 N N . GLN A 1 216 ? -11.640 1.911 14.560 1.00 94.25 216 GLN A N 1
ATOM 1763 C CA . GLN A 1 216 ? -12.768 1.132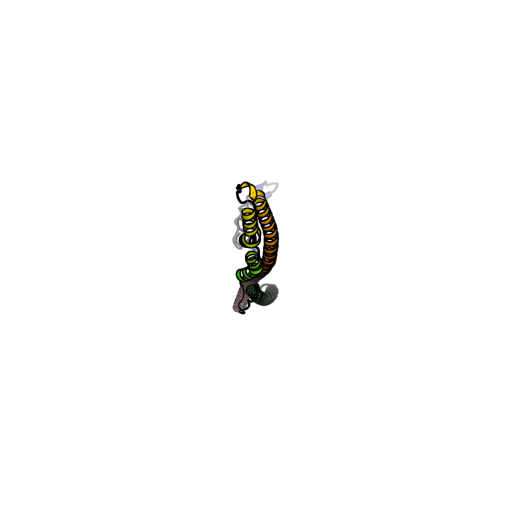 15.083 1.00 94.25 216 GLN A CA 1
ATOM 1764 C C . GLN A 1 216 ? -12.419 0.453 16.413 1.00 94.25 216 GLN A C 1
ATOM 1766 O O . GLN A 1 216 ? -13.205 0.506 17.358 1.00 94.25 216 GLN A O 1
ATOM 1771 N N . GLN A 1 217 ? -11.225 -0.139 16.518 1.00 96.44 217 GLN A N 1
ATOM 1772 C CA . GLN A 1 217 ? -10.748 -0.755 17.753 1.00 96.44 217 GLN A CA 1
ATOM 1773 C C . GLN A 1 217 ? -10.697 0.249 18.909 1.00 96.44 217 GLN A C 1
ATOM 1775 O O . GLN A 1 217 ? -11.114 -0.090 20.019 1.00 96.44 217 GLN A O 1
ATOM 1780 N N . SER A 1 218 ? -10.200 1.466 18.665 1.00 94.56 218 SER A N 1
ATOM 1781 C CA . SER A 1 218 ? -10.141 2.521 19.682 1.00 94.56 218 SER A CA 1
ATOM 1782 C C . SER A 1 218 ? -11.540 2.908 20.149 1.00 94.56 218 SER A C 1
ATOM 1784 O O . SER A 1 218 ? -11.810 2.875 21.346 1.00 94.56 218 SER A O 1
ATOM 1786 N N . THR A 1 219 ? -12.450 3.191 19.211 1.00 93.62 219 THR A N 1
ATOM 1787 C CA . THR A 1 219 ? -13.829 3.590 19.524 1.00 93.62 219 THR A CA 1
ATOM 1788 C C . THR A 1 219 ? -14.548 2.533 20.360 1.00 93.62 219 THR A C 1
ATOM 1790 O O . THR A 1 219 ? -15.115 2.858 21.402 1.00 93.62 219 THR A O 1
ATOM 1793 N N . I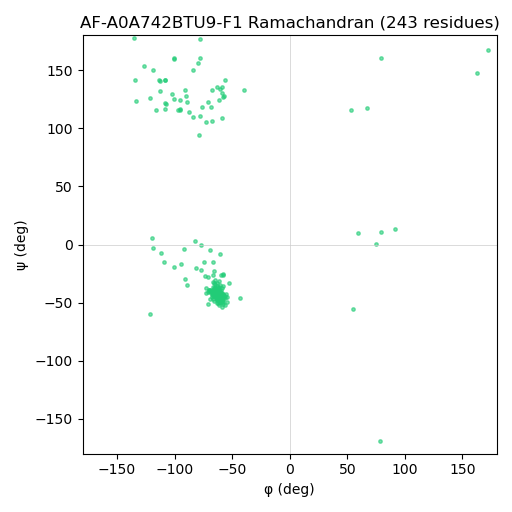LE A 1 220 ? -14.467 1.259 19.961 1.00 92.56 220 ILE A N 1
ATOM 1794 C CA . ILE A 1 220 ? -15.087 0.160 20.714 1.00 92.56 220 ILE A CA 1
ATOM 1795 C C . ILE A 1 220 ? -14.442 0.020 22.102 1.00 92.56 220 ILE A C 1
ATOM 1797 O O . ILE A 1 220 ? -15.141 -0.187 23.090 1.00 92.56 220 ILE A O 1
ATOM 1801 N N . SER A 1 221 ? -13.116 0.160 22.204 1.00 94.62 221 SER A N 1
ATOM 1802 C CA . SER A 1 221 ? -12.404 0.060 23.488 1.00 94.62 221 SER A CA 1
ATOM 1803 C C . SER A 1 221 ? -12.835 1.141 24.480 1.00 94.62 221 SER A C 1
ATOM 1805 O O . SER A 1 221 ? -12.980 0.860 25.671 1.00 94.62 221 SER A O 1
ATOM 1807 N N . ASP A 1 222 ? -13.044 2.368 24.004 1.00 93.44 222 ASP A N 1
ATOM 1808 C CA . ASP A 1 222 ? -13.496 3.480 24.839 1.00 93.44 222 ASP A CA 1
ATOM 1809 C C . ASP A 1 222 ? -14.946 3.285 25.301 1.00 93.44 222 ASP A C 1
ATOM 1811 O O . ASP A 1 222 ? -15.254 3.508 26.476 1.00 93.44 222 ASP A O 1
ATOM 1815 N N . GLU A 1 223 ? -15.820 2.786 24.422 1.00 93.06 223 GLU A N 1
ATOM 1816 C CA . GLU A 1 223 ? -17.206 2.457 24.771 1.00 93.06 223 GLU A CA 1
ATOM 1817 C C . GLU A 1 223 ? -17.280 1.320 25.802 1.00 93.06 223 GLU A C 1
ATOM 1819 O O . GLU A 1 223 ? -17.992 1.445 26.802 1.00 93.06 223 GLU A O 1
ATOM 1824 N N . ILE A 1 224 ? -16.482 0.258 25.626 1.00 93.75 224 ILE A N 1
ATOM 1825 C CA . ILE A 1 224 ? -16.351 -0.827 26.611 1.00 93.75 224 ILE A CA 1
ATOM 1826 C C . ILE A 1 224 ? -15.897 -0.264 27.955 1.00 93.75 224 ILE A C 1
ATOM 1828 O O . ILE A 1 224 ? -16.520 -0.563 28.970 1.00 93.75 224 ILE A O 1
ATOM 1832 N N . ARG A 1 225 ? -14.846 0.568 27.985 1.00 93.81 225 ARG A N 1
ATOM 1833 C CA . ARG A 1 225 ? -14.321 1.141 29.235 1.00 93.81 225 ARG A CA 1
ATOM 1834 C C . ARG A 1 225 ? -15.386 1.954 29.972 1.00 93.81 225 ARG A C 1
ATOM 1836 O O . ARG A 1 225 ? -15.516 1.827 31.188 1.00 93.81 225 ARG A O 1
ATOM 1843 N N . ASN A 1 226 ? -16.152 2.768 29.246 1.00 92.69 226 ASN A N 1
ATOM 1844 C CA . ASN A 1 226 ? -17.228 3.571 29.821 1.00 92.69 226 ASN A CA 1
ATOM 1845 C C . ASN A 1 226 ? -18.368 2.696 30.374 1.00 92.69 226 ASN A C 1
ATOM 1847 O O . ASN A 1 226 ? -18.788 2.875 31.517 1.00 92.69 226 ASN A O 1
ATOM 1851 N N . LEU A 1 227 ? -18.853 1.727 29.592 1.00 91.75 227 LEU A N 1
ATOM 1852 C CA . LEU A 1 227 ? -19.948 0.848 30.011 1.00 91.75 227 LEU A CA 1
ATOM 1853 C C . LEU A 1 227 ? -19.548 -0.081 31.159 1.00 91.75 227 LEU A C 1
ATOM 1855 O O . LEU A 1 227 ? -20.339 -0.277 32.078 1.00 91.75 227 LEU A O 1
ATOM 1859 N N . ASP A 1 228 ? -18.326 -0.611 31.141 1.00 92.00 228 ASP A N 1
ATOM 1860 C CA . ASP A 1 228 ? -17.789 -1.458 32.207 1.00 92.00 228 ASP A CA 1
ATOM 1861 C C . ASP A 1 228 ? -17.686 -0.682 33.525 1.00 92.00 228 ASP A C 1
ATOM 1863 O O . ASP A 1 228 ? -18.130 -1.165 34.566 1.00 92.00 228 ASP A O 1
ATOM 1867 N N . TYR A 1 229 ? -17.194 0.561 33.475 1.00 91.62 229 TYR A N 1
ATOM 1868 C CA . TYR A 1 229 ? -17.160 1.448 34.637 1.00 91.62 229 TYR A CA 1
ATOM 1869 C C . TYR A 1 229 ? -18.564 1.715 35.199 1.00 91.62 229 TYR A C 1
ATOM 1871 O O . TYR A 1 229 ? -18.799 1.543 36.397 1.00 91.62 229 TYR A O 1
ATOM 1879 N N . GLN A 1 230 ? -19.525 2.077 34.341 1.00 88.44 230 GLN A N 1
ATOM 1880 C CA . GLN A 1 230 ? -20.910 2.301 34.764 1.00 88.44 230 GLN A CA 1
ATOM 1881 C C . GLN A 1 230 ? -21.529 1.041 35.380 1.00 88.44 230 GLN A C 1
ATOM 1883 O O . GLN A 1 230 ? -22.196 1.129 36.410 1.00 88.44 230 GLN A O 1
ATOM 1888 N N . TYR A 1 231 ? -21.319 -0.120 34.756 1.00 89.31 231 TYR A N 1
ATOM 1889 C CA . TYR A 1 231 ? -21.876 -1.390 35.208 1.00 89.31 231 TYR A CA 1
ATOM 1890 C C . TYR A 1 231 ? -21.290 -1.821 36.557 1.00 89.31 231 TYR A C 1
ATOM 1892 O O . TYR A 1 231 ? -22.043 -2.194 37.453 1.00 89.31 231 TYR A O 1
ATOM 1900 N N . LYS A 1 232 ? -19.970 -1.701 36.747 1.00 90.44 232 LYS A N 1
ATOM 1901 C CA . LYS A 1 232 ? -19.306 -1.985 38.031 1.00 90.44 232 LYS A CA 1
ATOM 1902 C C . LYS A 1 232 ? -19.813 -1.082 39.151 1.00 90.44 232 LYS A C 1
ATOM 1904 O O . LYS A 1 232 ? -20.126 -1.576 40.230 1.00 90.44 232 LYS A O 1
ATOM 1909 N N . ASN A 1 233 ? -19.966 0.215 38.886 1.00 89.62 233 ASN A N 1
ATOM 1910 C CA . ASN A 1 233 ? -20.517 1.149 39.869 1.00 89.62 233 ASN A CA 1
ATOM 1911 C C . ASN A 1 233 ? -21.951 0.790 40.268 1.00 89.62 233 ASN A C 1
ATOM 1913 O O . ASN A 1 233 ? -22.298 0.870 41.442 1.00 89.62 233 ASN A O 1
ATOM 1917 N N . TRP A 1 234 ? -22.772 0.360 39.310 1.00 88.12 234 TRP A N 1
ATOM 1918 C CA . TRP A 1 234 ? -24.127 -0.105 39.587 1.00 88.12 234 TRP A CA 1
ATOM 1919 C C . TRP A 1 234 ? -24.170 -1.382 40.422 1.00 88.12 234 TRP A C 1
ATOM 1921 O O . TRP A 1 234 ? -24.946 -1.461 41.371 1.00 88.12 234 TRP A O 1
ATOM 1931 N N . VAL A 1 235 ? -23.329 -2.367 40.100 1.00 89.62 235 VAL A N 1
ATOM 1932 C CA . VAL A 1 235 ? -23.224 -3.600 40.893 1.00 89.62 235 VAL A CA 1
ATOM 1933 C C . VAL A 1 235 ? -22.827 -3.267 42.332 1.00 89.62 235 VAL A C 1
ATOM 1935 O O . VAL A 1 235 ? -23.510 -3.704 43.255 1.00 89.62 235 VAL A O 1
ATOM 1938 N N . ASN A 1 236 ? -21.819 -2.413 42.524 1.00 90.00 236 ASN A N 1
ATOM 1939 C CA . ASN A 1 236 ? -21.400 -1.960 43.852 1.00 90.00 236 ASN A CA 1
ATOM 1940 C C . ASN A 1 236 ? -22.525 -1.220 44.594 1.00 90.00 236 ASN A C 1
ATOM 1942 O O . ASN A 1 236 ? -22.766 -1.485 45.769 1.00 90.00 236 ASN A O 1
ATOM 1946 N N . PHE A 1 237 ? -23.250 -0.328 43.910 1.00 87.19 237 PHE A N 1
ATOM 1947 C CA . PHE A 1 237 ? -24.406 0.366 44.482 1.00 87.19 237 PHE A CA 1
ATOM 1948 C C . PHE A 1 237 ? -25.486 -0.619 44.947 1.00 87.19 237 PHE A C 1
ATOM 1950 O O . PHE A 1 237 ? -25.994 -0.493 46.058 1.00 87.19 237 PHE A O 1
ATOM 1957 N N . MET A 1 238 ? -25.814 -1.623 44.131 1.00 86.31 238 MET A N 1
ATOM 1958 C CA . MET A 1 238 ? -26.802 -2.645 44.485 1.00 86.31 238 MET A CA 1
ATOM 1959 C C . MET A 1 238 ? -26.344 -3.524 45.651 1.00 86.31 238 MET A C 1
ATOM 1961 O O . MET A 1 238 ? -27.160 -3.875 46.503 1.00 86.31 238 MET A O 1
ATOM 1965 N N . GLU A 1 239 ? -25.057 -3.862 45.722 1.00 89.50 239 GLU A N 1
ATOM 1966 C CA . GLU A 1 239 ? -24.485 -4.576 46.866 1.00 89.50 239 GLU A CA 1
ATOM 1967 C C . GLU A 1 239 ? -24.564 -3.756 48.155 1.00 89.50 239 GLU A C 1
ATOM 1969 O O . GLU A 1 239 ? -24.957 -4.285 49.194 1.00 89.50 239 GLU A O 1
ATOM 1974 N N . GLU A 1 240 ? -24.218 -2.468 48.110 1.00 86.88 240 GLU A N 1
ATOM 1975 C CA . GLU A 1 240 ? -24.360 -1.580 49.265 1.00 86.88 240 GLU A CA 1
ATOM 1976 C C . GLU A 1 240 ? -25.815 -1.426 49.693 1.00 86.88 240 GLU A C 1
ATOM 1978 O O . GLU A 1 240 ? -26.111 -1.469 50.886 1.00 86.88 240 GLU A O 1
ATOM 1983 N N . LEU A 1 241 ? -26.728 -1.272 48.735 1.00 83.31 241 LEU A N 1
ATOM 1984 C CA . LEU A 1 241 ? -28.150 -1.134 49.012 1.00 83.31 241 LEU A CA 1
ATOM 1985 C C . LEU A 1 241 ? -28.703 -2.389 49.695 1.00 83.31 241 LEU A C 1
ATOM 1987 O O . LEU A 1 241 ? -29.431 -2.278 50.677 1.00 83.31 241 LEU A O 1
ATOM 1991 N N . ASN A 1 242 ? -28.301 -3.576 49.235 1.00 83.12 242 ASN A N 1
ATOM 1992 C CA . ASN A 1 242 ? -28.682 -4.845 49.856 1.00 83.12 242 ASN A CA 1
ATOM 1993 C C . ASN A 1 242 ? -28.092 -5.041 51.261 1.00 83.12 242 ASN A C 1
ATOM 1995 O O . ASN A 1 242 ? -28.681 -5.770 52.045 1.00 83.12 242 ASN A O 1
ATOM 1999 N N . LYS A 1 243 ? -26.951 -4.419 51.592 1.00 86.19 243 LYS A N 1
ATOM 2000 C CA . LYS A 1 243 ? -26.372 -4.448 52.952 1.00 86.19 243 LYS A CA 1
ATOM 2001 C C . LYS A 1 243 ? -27.077 -3.505 53.932 1.00 86.19 243 LYS A C 1
ATOM 2003 O O . LYS A 1 243 ? -26.897 -3.653 55.136 1.00 86.19 243 LYS A O 1
ATOM 2008 N N . ARG A 1 244 ? -27.769 -2.481 53.420 1.00 76.38 244 ARG A N 1
ATOM 2009 C CA . ARG A 1 244 ? -28.476 -1.461 54.218 1.00 76.38 244 ARG A CA 1
ATOM 2010 C C . ARG A 1 244 ? -29.956 -1.790 54.438 1.00 76.38 244 ARG A C 1
ATOM 2012 O O . ARG A 1 244 ? -30.564 -1.155 55.295 1.00 76.38 244 ARG A O 1
ATOM 2019 N N . LYS A 1 245 ? -30.512 -2.707 53.644 1.00 62.34 245 LYS A N 1
ATOM 2020 C CA . LYS A 1 245 ? -31.807 -3.357 53.887 1.00 62.34 245 LYS A CA 1
ATOM 2021 C C . LYS A 1 245 ? -31.663 -4.420 54.972 1.00 62.34 245 LYS A C 1
ATOM 2023 O O . LYS A 1 245 ? -32.633 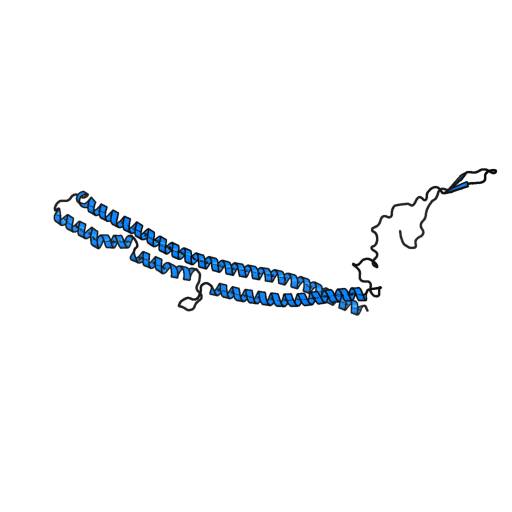-4.582 55.738 1.00 62.34 245 LYS A O 1
#

pLDDT: mean 84.98, std 15.68, range [45.28, 98.06]

Sequence (245 aa):
WDKGKDIKFSATLNSLGNKDTGWKTIFSSLQMSETPKGNPIPNVEIDGKYIIMDGAGFDDKINAIKDEYAKKKLKLNELNNDIAKVKTNILAINKEIDEYWGKGEDGKTQSRYSVQRHLNKELELFNKENAPYYFEKKYNTEVFDPAMKARREKLKNYRLSDFDDLRAEKRAALEKHKEEYSVKYNEIDEKIKAKMKVLDDGLQELIAKKRGLIQQQSTISDEIRNLDYQYKNWVNFMEELNKRK

Nearest PDB structures (foldseek):
  6ewy-assembly1_A  TM=6.242E-01  e=5.915E-01  Mycobacterium tuberculosis H37Rv
  3g67-assembly1_A  TM=3.505E-01  e=7.436E-01  Thermotoga maritima
  6grj-assembly1_D  TM=5.158E-01  e=3.109E+00  Aeromonas hydrophila
  8i4v-assembly1_B  TM=3.641E-01  e=1.245E+00  Saccharomyces cerevisiae S288C
  8i21-assembly1_B  TM=3.684E-01  e=3.692E+00  Saccharomyces cerevisiae S288C

Foldseek 3Di:
DDPPDDDDWDWDWDWDDDPPGDIDIDTPDTPDPDDDPDDPDPDLLPDPVHQDPPDPCNVVVVVVVVVVLVVLVVVLVVLVVVLVVLVVVLVVLVVCLQCLQDADPVRDRDDLVRSLVVLCVVLVVLCVVQPLVVVLVCCCVPPLVVVVVVQCVVPVDDDPVSCVVSVVVSVVVSVVSVVVSVVVSVVSVVVSVVVSVVSVVVSVVSVVVSVVSVVVSVVSVVSSVVSVVVSVVVVVVVVVVVVVD

Solvent-accessible surface area (backbone atoms only — not comparable to full-atom values): 14410 Å² total; per-residue (Å²): 137,68,91,92,62,90,82,89,76,63,72,53,80,50,74,55,65,51,97,89,77,47,79,47,75,48,81,55,66,82,62,77,83,69,82,86,85,70,82,80,77,77,57,63,91,77,40,86,91,55,86,53,84,94,39,94,64,37,66,60,54,51,50,54,50,51,54,52,52,50,51,52,52,53,50,45,53,51,46,56,54,48,47,52,51,43,53,50,51,49,52,52,51,49,50,51,61,66,47,61,64,37,64,44,98,86,68,44,70,36,47,72,66,55,54,52,53,59,59,44,47,60,54,53,52,50,45,75,71,53,33,61,69,58,48,50,54,49,44,38,69,73,49,50,50,52,51,52,50,57,50,54,71,72,51,80,73,81,61,80,71,81,45,47,66,62,53,49,51,52,51,52,54,52,50,54,49,44,52,56,41,51,52,55,50,50,55,52,51,50,52,47,50,52,53,51,48,56,54,52,51,53,52,49,52,52,51,50,52,48,52,52,46,52,51,52,43,51,55,48,51,53,52,44,53,53,50,51,52,54,49,51,53,49,53,53,50,52,54,52,51,63,72,75,105

InterPro domains:
  IPR009592 Protein of unknown function DUF1202 [PF06717] (1-228)

Radius of gyration: 49.98 Å; Cα contacts (8 Å, |Δi|>4): 123; chains: 1; bounding box: 118×79×126 Å

Mean predicted aligned error: 13.47 Å

Organism: NCBI:txid224729